Protein AF-A0A1B9IMA0-F1 (afdb_monomer_lite)

Foldseek 3Di:
DDDDDDDDDDDDDDDDDDDDDDDDDDDDDDDDDDDDDDDDDDDDDDDDDDDDDDDDDDDDDDDDDDDDDDDDDDDDDDDDDDDDDDDDDDDDDDDDDDDDDDDDDDDDDDDDDDDDPDPDDPDDDDDDPPDDPPPDDPVVVVVVVVVVVVVVVVVVVVVVVVVVVVVVVVVVVVVVVVPDDCVVVVVVVVVVVVVVVVVVVVVVVVVVVVVVVVVVVVVVVVVVVVVVVVVVVVVVVVVVVVVVVVVVVVVVVVVVVVVVVVVVVVVVVVVVVVVVVVVVVVVVVVVVVVVVVVVVVVVVVVVVVVVVVVVVVVVVVVVVVVVVVVVVVVVVVVVVVVVVVVVVVVPD

Secondary structure (DSSP, 8-state):
--PPPP-PPPPPPPPP---------------------------------PPPP-----------------PPP------PPPP--PPP-----PPPP-------------------------SSSPPPTTPPPTT--HHHHHHHHHHHHHHHHHHHHHHHHHHHHHHHHHHHHHHHTTS---HHHHHHHHHHHHHHHHHHHHHHHHHHHHHHHHHHHHHHHHHHHHHHHHHHHHHHHHHHHHHHHHHHHHHHHHHHHHHHHHHHHHHHHHHHHHHHHHHHHHHHHHHHHHHHHHHHHHHHHHHHHHHHHHHHHHHHHHHHHHHHHHHHHHHHHHHHHHHHHHHHHTT-

Sequence (348 aa):
MCLSPLIARSPAPPVRTVSKVQPESSSSRVKLKRKSNESPTPTGSSPTPKRPTQTQSNLQLKFGNPTAALPVPCLRNTASPTQVISLGDPTSPEPGKLSSAHNNDPHLTNDPSTSSLGDVADKLLPPSPFAPSNTCEPGDFITYWRKRAFDYEDRFIDQKSRCDILERYKRKREHEDSQGSGTDIHRLFRQREEQIDRERDEWQSEIKALKEDLEKKIETIGLAQERQEISETQYLFEVAIRETLTKERDDLQSEKNELVLAKSQVESAYEKYQSQTKEEYSKLDGKIKELVNERNGLSEKLNASCQEKTSLEMELKQTREERDTSQQNYENLESFHEKLYEFMGSRK

pLDDT: mean 70.66, std 25.73, range [29.17, 98.62]

Structure (mmCIF, N/CA/C/O backbone):
data_AF-A0A1B9IMA0-F1
#
_entry.id   AF-A0A1B9IMA0-F1
#
loop_
_atom_site.group_PDB
_atom_site.id
_atom_site.type_symbol
_atom_site.label_atom_id
_atom_site.label_alt_id
_atom_site.label_comp_id
_atom_site.label_asym_id
_atom_site.label_entity_id
_atom_site.label_seq_id
_atom_site.pdbx_PDB_ins_code
_atom_site.Cartn_x
_atom_site.Cartn_y
_atom_site.Cartn_z
_atom_site.occupancy
_atom_site.B_iso_or_equiv
_atom_site.auth_seq_id
_atom_site.auth_comp_id
_atom_site.auth_asym_id
_atom_site.auth_atom_id
_atom_site.pdbx_PDB_model_num
ATOM 1 N N . MET A 1 1 ? 43.752 39.448 2.289 1.00 43.47 1 MET A N 1
ATOM 2 C CA . MET A 1 1 ? 43.246 38.415 1.362 1.00 43.47 1 MET A CA 1
ATOM 3 C C . MET A 1 1 ? 41.764 38.257 1.644 1.00 43.47 1 MET A C 1
ATOM 5 O O . MET A 1 1 ? 41.405 37.595 2.605 1.00 43.47 1 MET A O 1
ATOM 9 N N . CYS A 1 2 ? 40.926 38.973 0.897 1.00 33.12 2 CYS A N 1
ATOM 10 C CA . CYS A 1 2 ? 39.477 38.992 1.087 1.00 33.12 2 CYS A CA 1
ATOM 11 C C . CYS A 1 2 ? 38.846 38.420 -0.181 1.00 33.12 2 CYS A C 1
ATOM 13 O O . CYS A 1 2 ? 39.011 38.996 -1.254 1.00 33.12 2 CYS A O 1
ATOM 15 N N . LEU A 1 3 ? 38.198 37.264 -0.058 1.00 46.28 3 LEU A N 1
ATOM 16 C CA . LEU A 1 3 ? 37.475 36.607 -1.142 1.00 46.28 3 LEU A CA 1
ATOM 17 C C . LEU A 1 3 ? 36.005 37.027 -1.083 1.00 46.28 3 LEU A C 1
ATOM 19 O O . LEU A 1 3 ? 35.334 36.817 -0.074 1.00 46.28 3 LEU A O 1
ATOM 23 N N . SER A 1 4 ? 35.520 37.612 -2.173 1.00 46.84 4 SER A N 1
ATOM 24 C CA . SER A 1 4 ? 34.095 37.811 -2.448 1.00 46.84 4 SER A CA 1
ATOM 25 C C . SER A 1 4 ? 33.491 36.525 -3.025 1.00 46.84 4 SER A C 1
ATOM 27 O O . SER A 1 4 ? 34.144 35.898 -3.861 1.00 46.84 4 SER A O 1
ATOM 29 N N . PRO A 1 5 ? 32.239 36.159 -2.698 1.00 59.31 5 PRO A N 1
ATOM 30 C CA . PRO A 1 5 ? 31.505 35.159 -3.458 1.00 59.31 5 PRO A CA 1
ATOM 31 C C . PRO A 1 5 ? 30.596 35.808 -4.515 1.00 59.31 5 PRO A C 1
ATOM 33 O O . PRO A 1 5 ? 29.821 36.723 -4.234 1.00 59.31 5 PRO A O 1
ATOM 36 N N . LEU A 1 6 ? 30.703 35.299 -5.745 1.00 49.72 6 LEU A N 1
ATOM 37 C CA . LEU A 1 6 ? 29.803 35.564 -6.866 1.00 49.72 6 LEU A CA 1
ATOM 38 C C . LEU 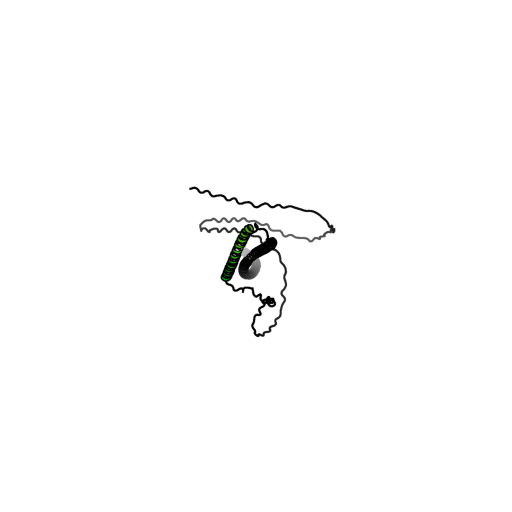A 1 6 ? 28.421 34.946 -6.603 1.00 49.72 6 LEU A C 1
ATOM 40 O O . LEU A 1 6 ? 28.297 33.747 -6.365 1.00 49.72 6 LEU A O 1
ATOM 44 N N . ILE A 1 7 ? 27.381 35.772 -6.705 1.00 47.78 7 ILE A N 1
ATOM 45 C CA . ILE A 1 7 ? 25.973 35.367 -6.686 1.00 47.78 7 ILE A CA 1
ATOM 46 C C . ILE A 1 7 ? 25.576 34.953 -8.108 1.00 47.78 7 ILE A C 1
ATOM 48 O O . ILE A 1 7 ? 25.554 35.780 -9.021 1.00 47.78 7 ILE A O 1
ATOM 52 N N . ALA A 1 8 ? 25.243 33.675 -8.293 1.00 47.66 8 ALA A N 1
ATOM 53 C CA . ALA A 1 8 ? 24.658 33.155 -9.524 1.00 47.66 8 ALA A CA 1
ATOM 54 C C . ALA A 1 8 ? 23.162 33.516 -9.599 1.00 47.66 8 ALA A C 1
ATOM 56 O O . ALA A 1 8 ? 22.376 33.180 -8.713 1.00 47.66 8 ALA A O 1
ATOM 57 N N . ARG A 1 9 ? 22.771 34.215 -10.670 1.00 40.97 9 ARG A N 1
ATOM 58 C CA . ARG A 1 9 ? 21.375 34.490 -11.039 1.00 40.97 9 ARG A CA 1
ATOM 59 C C . ARG A 1 9 ? 20.758 33.250 -11.690 1.00 40.97 9 ARG A C 1
ATOM 61 O O . ARG A 1 9 ? 21.280 32.753 -12.681 1.00 40.97 9 ARG A O 1
ATOM 68 N N . SER A 1 10 ? 19.622 32.808 -11.159 1.00 49.22 10 SER A N 1
ATOM 69 C CA . SER A 1 10 ? 18.741 31.807 -11.771 1.00 49.22 10 SER A CA 1
ATOM 70 C C . SER A 1 10 ? 17.726 32.505 -12.697 1.00 49.22 10 SER A C 1
ATOM 72 O O . SER A 1 10 ? 17.205 33.554 -12.300 1.00 49.22 10 SER A O 1
ATOM 74 N N . PRO A 1 11 ? 17.432 32.001 -13.911 1.00 55.56 11 PRO A N 1
ATOM 75 C CA . PRO A 1 11 ? 16.375 32.555 -14.751 1.00 55.56 11 PRO A CA 1
ATOM 76 C C . PRO A 1 11 ? 14.999 31.963 -14.400 1.00 55.56 11 PRO A C 1
ATOM 78 O O . PRO A 1 11 ? 14.847 30.767 -14.164 1.00 55.56 11 PRO A O 1
ATOM 81 N N . ALA A 1 12 ? 13.994 32.839 -14.368 1.00 54.22 12 ALA A N 1
ATOM 82 C CA . ALA A 1 12 ? 12.592 32.537 -14.090 1.00 54.22 12 ALA A CA 1
ATOM 83 C C . ALA A 1 12 ? 11.902 31.741 -15.224 1.00 54.22 12 ALA A C 1
ATOM 85 O O . ALA A 1 12 ? 12.267 31.913 -16.389 1.00 54.22 12 ALA A O 1
ATOM 86 N N . PRO A 1 13 ? 10.860 30.939 -14.926 1.00 59.25 13 PRO A N 1
ATOM 87 C CA . PRO A 1 13 ? 10.024 30.297 -15.941 1.00 59.25 13 PRO A CA 1
ATOM 88 C C . PRO A 1 13 ? 8.916 31.238 -16.465 1.00 59.25 13 PRO A C 1
ATOM 90 O O . PRO A 1 13 ? 8.418 32.078 -15.708 1.00 59.25 13 PRO A O 1
ATOM 93 N N . PRO A 1 14 ? 8.480 31.104 -17.734 1.00 60.22 14 PRO A N 1
ATOM 94 C CA . PRO A 1 14 ? 7.419 31.936 -18.280 1.00 60.22 14 PRO A CA 1
ATOM 95 C C . PRO A 1 14 ? 6.009 31.475 -17.887 1.00 60.22 14 PRO A C 1
ATOM 97 O O . PRO A 1 14 ? 5.709 30.305 -17.652 1.00 60.22 14 PRO A O 1
ATOM 100 N N . VAL A 1 15 ? 5.154 32.491 -17.833 1.00 50.28 15 VAL A N 1
ATOM 101 C CA . VAL A 1 15 ? 3.781 32.554 -17.342 1.00 50.28 15 VAL A CA 1
ATOM 102 C C . VAL A 1 15 ? 2.776 31.937 -18.326 1.00 50.28 15 VAL A C 1
ATOM 104 O O . VAL A 1 15 ? 2.863 32.123 -19.537 1.00 50.28 15 VAL A O 1
ATOM 107 N N . ARG A 1 16 ? 1.775 31.245 -17.764 1.00 39.25 16 ARG A N 1
ATOM 108 C CA . ARG A 1 16 ? 0.556 30.746 -18.424 1.00 39.25 16 ARG A CA 1
ATOM 109 C C . ARG A 1 16 ? -0.210 31.857 -19.150 1.00 39.25 16 ARG A C 1
ATOM 111 O O . ARG A 1 16 ? -0.511 32.885 -18.551 1.00 39.25 16 ARG A O 1
ATOM 118 N N . THR A 1 17 ? -0.696 31.571 -20.355 1.00 42.50 17 THR A N 1
ATOM 119 C CA . THR A 1 17 ? -1.850 32.270 -20.939 1.00 42.50 17 THR A CA 1
ATOM 120 C C . THR A 1 17 ? -3.004 31.288 -21.122 1.00 42.50 17 THR A C 1
ATOM 122 O O . THR A 1 17 ? -2.900 30.270 -21.797 1.00 42.50 17 THR A O 1
ATOM 125 N N . VAL A 1 18 ? -4.110 31.592 -20.443 1.00 36.88 18 VAL A N 1
ATOM 126 C CA . VAL A 1 18 ? -5.410 30.931 -20.568 1.00 36.88 18 VAL A CA 1
ATOM 127 C C . VAL A 1 18 ? -6.218 31.770 -21.549 1.00 36.88 18 VAL A C 1
ATOM 129 O O . VAL A 1 18 ? -6.445 32.947 -21.281 1.00 36.88 18 VAL A O 1
ATOM 132 N N . SER A 1 19 ? -6.660 31.183 -22.662 1.00 39.59 19 SER A N 1
ATOM 133 C CA . SER A 1 19 ? -7.664 31.802 -23.531 1.00 39.59 19 SER A CA 1
ATOM 134 C C . SER A 1 19 ? -8.951 30.992 -23.507 1.00 39.59 19 SER A C 1
ATOM 136 O O . SER A 1 19 ? -8.982 29.787 -23.738 1.00 39.59 19 SER A O 1
ATOM 138 N N . LYS A 1 20 ? -9.998 31.722 -23.143 1.00 39.00 20 LYS A N 1
ATOM 139 C CA . LYS A 1 20 ? -11.383 31.347 -22.900 1.00 39.00 20 LYS A CA 1
ATOM 140 C C . LYS A 1 20 ? -12.143 31.486 -24.218 1.00 39.00 20 LYS A C 1
ATOM 142 O O . LYS A 1 20 ? -12.178 32.585 -24.760 1.00 39.00 20 LYS A O 1
ATOM 147 N N . VAL A 1 21 ? -12.755 30.410 -24.713 1.00 36.06 21 VAL A N 1
ATOM 148 C CA . VAL A 1 21 ? -13.678 30.453 -25.859 1.00 36.06 21 VAL A CA 1
ATOM 149 C C . VAL A 1 21 ? -14.906 29.587 -25.569 1.00 36.06 21 VAL A C 1
ATOM 151 O O . VAL A 1 21 ? -14.813 28.383 -25.364 1.00 36.06 21 VAL A O 1
ATOM 154 N N . GLN A 1 22 ? -16.054 30.250 -25.541 1.00 35.78 22 GLN A N 1
ATOM 155 C CA . GLN A 1 22 ? -17.427 29.776 -25.751 1.00 35.78 22 GLN A CA 1
ATOM 156 C C . GLN A 1 22 ? -18.236 31.049 -26.105 1.00 35.78 22 GLN A C 1
ATOM 158 O O . GLN A 1 22 ? -17.731 32.137 -25.795 1.00 35.78 22 GLN A O 1
ATOM 163 N N . PRO A 1 23 ? -19.473 31.002 -26.645 1.00 49.69 23 PRO A N 1
ATOM 164 C CA . PRO A 1 23 ? -20.351 29.846 -26.896 1.00 49.69 23 PRO A CA 1
ATOM 165 C C . PRO A 1 23 ? -21.078 29.890 -28.259 1.00 49.69 23 PRO A C 1
ATOM 167 O O . PRO A 1 23 ? -21.117 30.939 -28.869 1.00 49.69 23 PRO A O 1
ATOM 170 N N . GLU A 1 24 ? -21.705 28.784 -28.676 1.00 29.17 24 GLU A N 1
ATOM 171 C CA . GLU A 1 24 ? -22.939 28.637 -29.495 1.00 29.17 24 GLU A CA 1
ATOM 172 C C . GLU A 1 24 ? -23.217 27.109 -29.525 1.00 29.17 24 GLU A C 1
ATOM 174 O O . GLU A 1 24 ? -22.269 26.333 -29.498 1.00 29.17 24 GLU A O 1
ATOM 179 N N . SER A 1 25 ? -24.409 26.514 -29.532 1.00 32.28 25 SER A N 1
ATOM 180 C CA . SER A 1 25 ? -25.804 26.929 -29.644 1.00 32.28 25 SER A CA 1
ATOM 181 C C . SER A 1 25 ? -26.690 25.734 -29.209 1.00 32.28 25 SER A C 1
ATOM 183 O O . SER A 1 25 ? -26.202 24.611 -29.115 1.00 32.28 25 SER A O 1
ATOM 185 N N . SER A 1 26 ? -27.999 25.984 -29.051 1.00 35.00 26 SER A N 1
ATOM 186 C CA . SER A 1 26 ? -29.106 25.031 -29.303 1.00 35.00 26 SER A CA 1
ATOM 187 C C . SER A 1 26 ? -29.254 23.848 -28.325 1.00 35.00 26 SER A C 1
ATOM 189 O O . SER A 1 26 ? -28.378 23.018 -28.179 1.00 35.00 26 SER A O 1
ATOM 191 N N . SER A 1 27 ? -30.343 23.653 -27.582 1.00 29.97 27 SER A N 1
ATOM 192 C CA . SER A 1 27 ? -31.768 23.573 -27.941 1.00 29.97 27 SER A CA 1
ATOM 193 C C . SER A 1 27 ? -32.237 22.219 -27.398 1.00 29.97 27 SER A C 1
ATOM 195 O O . SER A 1 27 ? -31.767 21.189 -27.867 1.00 29.97 27 SER A O 1
ATOM 197 N N . SER A 1 28 ? -33.134 22.199 -26.411 1.00 35.25 28 SER A N 1
ATOM 198 C CA . SER A 1 28 ? -34.346 21.363 -26.445 1.00 35.25 28 SER A CA 1
ATOM 199 C C . SER A 1 28 ? -35.119 21.422 -25.131 1.00 35.25 28 SER A C 1
ATOM 201 O O . SER A 1 28 ? -34.696 21.010 -24.056 1.00 35.25 28 SER A O 1
ATOM 203 N N . ARG A 1 29 ? -36.317 21.961 -25.306 1.00 34.25 29 ARG A N 1
ATOM 204 C CA . ARG A 1 29 ? -37.488 22.035 -24.446 1.00 34.25 29 ARG A CA 1
ATOM 205 C C . ARG A 1 29 ? -38.036 20.629 -24.155 1.00 34.25 29 ARG A C 1
ATOM 207 O O . ARG A 1 29 ? -38.461 19.959 -25.087 1.00 34.25 29 ARG A O 1
ATOM 214 N N . VAL A 1 30 ? -38.196 20.264 -22.879 1.00 37.97 30 VAL A N 1
ATOM 215 C CA . VAL A 1 30 ? -39.189 19.261 -22.442 1.00 37.97 30 VAL A CA 1
ATOM 216 C C . VAL A 1 30 ? -39.948 19.797 -21.224 1.00 37.97 30 VAL A C 1
ATOM 218 O O . VAL A 1 30 ? -39.378 20.121 -20.187 1.00 37.97 30 VAL A O 1
ATOM 221 N N . LYS A 1 31 ? -41.264 19.945 -21.406 1.00 39.78 31 LYS A N 1
ATOM 222 C CA . LYS A 1 31 ? -42.279 20.259 -20.391 1.00 39.78 31 LYS A CA 1
ATOM 223 C C . LYS A 1 31 ? -42.597 18.995 -19.588 1.00 39.78 31 LYS A C 1
ATOM 225 O O . LYS A 1 31 ? -42.778 17.971 -20.226 1.00 39.78 31 LYS A O 1
ATOM 230 N N . LEU A 1 32 ? -42.817 19.102 -18.272 1.00 36.06 32 LEU A N 1
ATOM 231 C CA . LEU A 1 32 ? -43.707 18.246 -17.450 1.00 36.06 32 LEU A CA 1
ATOM 232 C C . LEU A 1 32 ? -43.829 18.899 -16.053 1.00 36.06 32 LEU A C 1
ATOM 234 O O . LEU A 1 32 ? -42.864 18.980 -15.310 1.00 36.06 32 LEU A O 1
ATOM 238 N N . LYS A 1 33 ? -44.852 19.727 -15.820 1.00 38.16 33 LYS A N 1
ATOM 239 C CA . LYS A 1 33 ? -46.173 19.427 -15.222 1.00 38.16 33 LYS A CA 1
ATOM 240 C C . LYS A 1 33 ? -46.124 19.226 -13.695 1.00 38.16 33 LYS A C 1
ATOM 242 O O . LYS A 1 33 ? -45.911 18.131 -13.196 1.00 38.16 33 LYS A O 1
ATOM 247 N N . ARG A 1 34 ? -46.391 20.329 -12.981 1.00 34.41 34 ARG A N 1
ATOM 248 C CA . ARG A 1 34 ? -46.767 20.385 -11.559 1.00 34.41 34 ARG A CA 1
ATOM 249 C C . ARG A 1 34 ? -48.100 19.662 -11.335 1.00 34.41 34 ARG A C 1
ATOM 251 O O . ARG A 1 34 ? -49.038 19.868 -12.106 1.00 34.41 34 ARG A O 1
ATOM 258 N N . LYS A 1 35 ? -48.200 18.910 -10.240 1.00 40.47 35 LYS A N 1
ATOM 259 C CA . LYS A 1 35 ? -49.469 18.568 -9.591 1.00 40.47 35 LYS A CA 1
ATOM 260 C C . LYS A 1 35 ? -49.285 18.674 -8.077 1.00 40.47 35 LYS A C 1
ATOM 262 O O . LYS A 1 35 ? -48.428 18.012 -7.505 1.00 40.47 35 LYS A O 1
ATOM 267 N N . SER A 1 36 ? -50.046 19.589 -7.496 1.00 39.41 36 SER A N 1
ATOM 268 C CA . SER A 1 36 ? -50.356 19.718 -6.077 1.00 39.41 36 SER A CA 1
ATOM 269 C C . SER A 1 36 ? -51.301 18.599 -5.628 1.00 39.41 36 SER A C 1
ATOM 271 O O . SER A 1 36 ? -51.997 18.033 -6.475 1.00 39.41 36 SER A O 1
ATOM 273 N N . ASN A 1 37 ? -51.315 18.321 -4.320 1.00 33.78 37 ASN A N 1
ATOM 274 C CA . ASN A 1 37 ? -52.488 18.125 -3.439 1.00 33.78 37 ASN A CA 1
ATOM 275 C C . ASN A 1 37 ? -52.009 17.388 -2.171 1.00 33.78 37 ASN A C 1
ATOM 277 O O . ASN A 1 37 ? -51.360 16.354 -2.265 1.00 33.78 37 ASN A O 1
ATOM 281 N N . GLU A 1 38 ? -51.995 18.073 -1.028 1.00 33.62 38 GLU A N 1
ATOM 282 C CA . GLU A 1 38 ? -53.047 18.085 0.010 1.00 33.62 38 GLU A CA 1
ATOM 283 C C . GLU A 1 38 ? -52.948 16.900 0.982 1.00 33.62 38 GLU A C 1
ATOM 285 O O . GLU A 1 38 ? -53.121 15.738 0.626 1.00 33.62 38 GLU A O 1
ATOM 290 N N . SER A 1 39 ? -52.664 17.256 2.236 1.00 36.41 39 SER A N 1
ATOM 291 C CA . SER A 1 39 ? -52.799 16.439 3.443 1.00 36.41 39 SER A CA 1
ATOM 292 C C . SER A 1 39 ? -54.274 16.140 3.750 1.00 36.41 39 SER A C 1
ATOM 294 O O . SER A 1 39 ? -55.153 16.882 3.309 1.00 36.41 39 SER A O 1
ATOM 296 N N . PRO A 1 40 ? -54.557 15.140 4.604 1.00 53.28 40 PRO A N 1
ATOM 297 C CA . PRO A 1 40 ? -55.004 15.526 5.946 1.00 53.28 40 PRO A CA 1
ATOM 298 C C . PRO A 1 40 ? -54.505 14.622 7.091 1.00 53.28 40 PRO A C 1
ATOM 300 O O . PRO A 1 40 ? -54.246 13.432 6.939 1.00 53.28 40 PRO A O 1
ATOM 303 N N . THR A 1 41 ? -54.408 15.244 8.266 1.00 38.72 41 THR A N 1
ATOM 304 C CA . THR A 1 41 ? -54.330 14.666 9.620 1.00 38.72 41 THR A CA 1
ATOM 305 C C . THR A 1 41 ? -55.619 13.915 10.002 1.00 38.72 41 THR A C 1
ATOM 307 O O . THR A 1 41 ? -56.669 14.164 9.409 1.00 38.72 41 THR A O 1
ATOM 310 N N . PRO A 1 42 ? -55.578 13.040 11.032 1.00 50.84 42 PRO A N 1
ATOM 311 C CA . PRO A 1 42 ? -56.167 13.446 12.317 1.00 50.84 42 PRO A CA 1
ATOM 312 C C . PRO A 1 42 ? -55.436 12.955 13.591 1.00 50.84 42 PRO A C 1
ATOM 314 O O . PRO A 1 42 ? -54.987 11.821 13.707 1.00 50.84 42 PRO A O 1
ATOM 317 N N . THR A 1 43 ? -55.363 13.890 14.543 1.00 35.56 43 THR A N 1
ATOM 318 C CA . THR A 1 43 ? -55.558 13.810 16.009 1.00 35.56 43 THR A CA 1
ATOM 319 C C . THR A 1 43 ? -55.420 12.479 16.767 1.00 35.56 43 THR A C 1
ATOM 321 O O . THR A 1 43 ? -56.205 11.556 16.579 1.00 35.56 43 THR A O 1
ATOM 324 N N . GLY A 1 44 ? -54.567 12.495 17.799 1.00 32.75 44 GLY A N 1
ATOM 325 C CA . GLY A 1 44 ? -54.598 11.578 18.944 1.00 32.75 44 GLY A CA 1
ATOM 326 C C . GLY A 1 44 ? -53.751 12.124 20.103 1.00 32.75 44 GLY A C 1
ATOM 327 O O . GLY A 1 44 ? -52.621 12.550 19.906 1.00 32.75 44 GLY A O 1
ATOM 328 N N . SER A 1 45 ? -54.336 12.193 21.291 1.00 34.06 45 SER A N 1
ATOM 329 C CA . SER A 1 45 ? -54.008 13.060 22.430 1.00 34.06 45 SER A CA 1
ATOM 330 C C . SER A 1 45 ? -53.149 12.430 23.546 1.00 34.06 45 SER A C 1
ATOM 332 O O . SER A 1 45 ? -53.508 11.357 24.012 1.00 34.06 45 SER A O 1
ATOM 334 N N . SER A 1 46 ? -52.197 13.221 24.090 1.00 31.41 46 SER A N 1
ATOM 335 C CA . SER A 1 46 ? -51.741 13.302 25.514 1.00 31.41 46 SER A CA 1
ATOM 336 C C . SER A 1 46 ? -51.013 12.090 26.162 1.00 31.41 46 SER A C 1
ATOM 338 O O . SER A 1 46 ? -51.206 10.974 25.696 1.00 31.41 46 SER A O 1
ATOM 340 N N . PRO A 1 47 ? -50.257 12.215 27.290 1.00 49.50 47 PRO A N 1
ATOM 341 C CA . PRO A 1 47 ? -49.696 13.387 27.983 1.00 49.50 47 PRO A CA 1
ATOM 342 C C . PRO A 1 47 ? -48.156 13.353 28.171 1.00 49.50 47 PRO A C 1
ATOM 344 O O . PRO A 1 47 ? -47.469 12.347 28.020 1.00 49.50 47 PRO A O 1
ATOM 347 N N . THR A 1 48 ? -47.642 14.508 28.582 1.00 45.72 48 THR A N 1
ATOM 348 C CA . THR A 1 48 ? -46.290 14.832 29.061 1.00 45.72 48 THR A CA 1
ATOM 349 C C . THR A 1 48 ? -45.835 14.070 30.318 1.00 45.72 48 THR A C 1
ATOM 351 O O . THR A 1 48 ? -46.605 13.941 31.270 1.00 45.72 48 THR A O 1
ATOM 354 N N . PRO A 1 49 ? -44.525 13.767 30.431 1.00 42.41 49 PRO A N 1
ATOM 355 C CA . PRO A 1 49 ? -43.839 13.690 31.716 1.00 42.41 49 PRO A CA 1
ATOM 356 C C . PRO A 1 49 ? -42.823 14.830 31.886 1.00 42.41 49 PRO A C 1
ATOM 358 O O . PRO A 1 49 ? -42.007 15.137 31.018 1.00 42.41 49 PRO A O 1
ATOM 361 N N . LYS A 1 50 ? -42.907 15.462 33.056 1.00 39.31 50 LYS A N 1
ATOM 362 C CA . LYS A 1 50 ? -42.065 16.558 33.540 1.00 39.31 50 LYS A CA 1
ATOM 363 C C . LYS A 1 50 ? -40.589 16.143 33.611 1.00 39.31 50 LYS A C 1
ATOM 365 O O . LYS A 1 50 ? -40.247 15.130 34.212 1.00 39.31 50 LYS A O 1
ATOM 370 N N . ARG A 1 51 ? -39.724 16.986 33.046 1.00 39.62 51 ARG A N 1
ATOM 371 C CA . ARG A 1 51 ? -38.260 16.942 33.163 1.00 39.62 51 ARG A CA 1
ATOM 372 C C . ARG A 1 51 ? -37.843 17.473 34.545 1.00 39.62 51 ARG A C 1
ATOM 374 O O . ARG A 1 51 ? -38.244 18.592 34.869 1.00 39.62 51 ARG A O 1
ATOM 381 N N . PRO A 1 52 ? -37.065 16.739 35.358 1.00 47.53 52 PRO A N 1
ATOM 382 C CA . PRO A 1 52 ? -36.553 17.271 36.611 1.00 47.53 52 PRO A CA 1
ATOM 383 C C . PRO A 1 52 ? -35.365 18.211 36.378 1.00 47.53 52 PRO A C 1
ATOM 385 O O . PRO A 1 52 ? -34.510 18.003 35.516 1.00 47.53 52 PRO A O 1
ATOM 388 N N . THR A 1 53 ? -35.372 19.268 37.178 1.00 38.28 53 THR A N 1
ATOM 389 C CA . THR A 1 53 ? -34.400 20.346 37.314 1.00 38.28 53 THR A CA 1
ATOM 390 C C . THR A 1 53 ? -33.005 19.802 37.629 1.00 38.28 53 THR A C 1
ATOM 392 O O . THR A 1 53 ? -32.819 19.067 38.596 1.00 38.28 53 THR A O 1
ATOM 395 N N . GLN A 1 54 ? -32.017 20.172 36.815 1.00 37.03 54 GLN A N 1
ATOM 396 C CA . GLN A 1 54 ? -30.612 19.831 37.016 1.00 37.03 54 GLN A CA 1
ATOM 397 C C . GLN A 1 54 ? -29.978 20.866 37.958 1.00 37.03 54 GLN A C 1
ATOM 399 O O . GLN A 1 54 ? -29.654 21.978 37.547 1.00 37.03 54 GLN A O 1
ATOM 404 N N . THR A 1 55 ? -29.824 20.510 39.232 1.00 38.47 55 THR A N 1
ATOM 405 C CA . THR A 1 55 ? -29.040 21.281 40.204 1.00 38.47 55 THR A CA 1
ATOM 406 C C . THR A 1 55 ? -27.556 21.041 39.930 1.00 38.47 55 THR A C 1
ATOM 408 O O . THR A 1 55 ? -27.045 19.951 40.173 1.00 38.47 55 THR A O 1
ATOM 411 N N . GLN A 1 56 ? -26.854 22.047 39.404 1.00 36.25 56 GLN A N 1
ATOM 412 C CA . GLN A 1 56 ? -25.393 22.043 39.334 1.00 36.25 56 GLN A CA 1
ATOM 413 C C . GLN A 1 56 ? -24.825 22.383 40.718 1.00 36.25 56 GLN A C 1
ATOM 415 O O . GLN A 1 56 ? -24.805 23.542 41.126 1.00 36.25 56 GLN A O 1
ATOM 420 N N . SER A 1 57 ? -24.360 21.373 41.450 1.00 36.28 57 SER A N 1
ATOM 421 C CA . SER A 1 57 ? -23.507 21.571 42.621 1.00 36.28 57 SER A CA 1
ATOM 422 C C . SER A 1 57 ? -22.054 21.731 42.170 1.00 36.28 57 SER A C 1
ATOM 424 O O . SER A 1 57 ? -21.410 20.777 41.735 1.00 36.28 57 SER A O 1
ATOM 426 N N . ASN A 1 58 ? -21.557 22.961 42.284 1.00 41.97 58 ASN A N 1
ATOM 427 C CA . ASN A 1 58 ? -20.146 23.324 42.229 1.00 41.97 58 ASN A CA 1
ATOM 428 C C . ASN A 1 58 ? -19.422 22.711 43.440 1.00 41.97 58 ASN A C 1
ATOM 430 O O . ASN A 1 58 ? -19.668 23.123 44.572 1.00 41.97 58 ASN A O 1
ATOM 434 N N . LEU A 1 59 ? -18.513 21.762 43.216 1.00 41.75 59 LEU A N 1
ATOM 435 C CA . LEU A 1 59 ? -17.523 21.347 44.211 1.00 41.75 59 LEU A CA 1
ATOM 436 C C . LEU A 1 59 ? -16.130 21.621 43.639 1.00 41.75 59 LEU A C 1
ATOM 438 O O . LEU A 1 59 ? -15.586 20.843 42.861 1.00 41.75 59 LEU A O 1
ATOM 442 N N . GLN A 1 60 ? -15.570 22.771 44.023 1.00 39.22 60 GLN A N 1
ATOM 443 C CA . GLN A 1 60 ? -14.149 23.066 43.876 1.00 39.22 60 GLN A CA 1
ATOM 444 C C . GLN A 1 60 ? -13.369 22.234 44.898 1.00 39.22 60 GLN A C 1
ATOM 446 O O . GLN A 1 60 ? -13.385 22.531 46.091 1.00 39.22 60 GLN A O 1
ATOM 451 N N . LEU A 1 61 ? -12.653 21.216 44.427 1.00 38.56 61 LEU A N 1
ATOM 452 C CA . LEU A 1 61 ? -11.598 20.565 45.195 1.00 38.56 61 LEU A CA 1
ATOM 453 C C . LEU A 1 61 ? -10.277 21.300 44.944 1.00 38.56 61 LEU A C 1
ATOM 455 O O . LEU A 1 61 ? -9.652 21.164 43.895 1.00 38.56 61 LEU A O 1
ATOM 459 N N . LYS A 1 62 ? -9.868 22.103 45.931 1.00 45.97 62 LYS A N 1
ATOM 460 C CA . LYS A 1 62 ? -8.493 22.584 46.090 1.00 45.97 62 LYS A CA 1
ATOM 461 C C . LYS A 1 62 ? -7.659 21.450 46.680 1.00 45.97 62 LYS A C 1
ATOM 463 O O . LYS A 1 62 ? -7.876 21.087 47.831 1.00 45.97 62 LYS A O 1
ATOM 468 N N . PHE A 1 63 ? -6.663 20.976 45.942 1.00 39.47 63 PHE A N 1
ATOM 469 C CA . PHE A 1 63 ? -5.515 20.297 46.535 1.00 39.47 63 PHE A CA 1
ATOM 470 C C . PHE A 1 63 ? -4.234 21.002 46.111 1.00 39.47 63 PHE A C 1
ATOM 472 O O . PHE A 1 63 ? -4.006 21.277 44.934 1.00 39.47 63 PHE A O 1
ATOM 479 N N . GLY A 1 64 ? -3.455 21.370 47.127 1.00 32.94 64 GLY A N 1
ATOM 480 C CA . GLY A 1 64 ? -2.159 22.005 46.991 1.00 32.94 64 GLY A CA 1
ATOM 481 C C . GLY A 1 64 ? -1.101 21.034 46.478 1.00 32.94 64 GLY A C 1
ATOM 482 O O . GLY A 1 64 ? -1.132 19.839 46.750 1.00 32.94 64 GLY A O 1
ATOM 483 N N . ASN A 1 65 ? -0.148 21.608 45.758 1.00 41.31 65 ASN A N 1
ATOM 484 C CA . ASN A 1 65 ? 1.210 21.098 45.590 1.00 41.31 65 ASN A CA 1
ATOM 485 C C . ASN A 1 65 ? 2.096 21.764 46.671 1.00 41.31 65 ASN A C 1
ATOM 487 O O . ASN A 1 65 ? 1.664 22.802 47.187 1.00 41.31 65 ASN A O 1
ATOM 491 N N . PRO A 1 66 ? 3.315 21.276 47.003 1.00 49.44 66 PRO A N 1
ATOM 492 C CA . PRO A 1 66 ? 4.279 20.719 46.039 1.00 49.44 66 PRO A CA 1
ATOM 493 C C . PRO A 1 66 ? 5.141 19.538 46.546 1.00 49.44 66 PRO A C 1
ATOM 495 O O . PRO A 1 66 ? 5.237 19.303 47.746 1.00 49.44 66 PRO A O 1
ATOM 498 N N . THR A 1 67 ? 5.843 18.841 45.638 1.00 33.31 67 THR A N 1
ATOM 499 C CA . THR A 1 67 ? 7.319 18.645 45.667 1.00 33.31 67 THR A CA 1
ATOM 500 C C . THR A 1 67 ? 7.781 17.566 44.667 1.00 33.31 67 THR A C 1
ATOM 502 O O . THR A 1 67 ? 7.351 16.424 44.729 1.00 33.31 67 THR A O 1
ATOM 505 N N . ALA A 1 68 ? 8.688 17.995 43.778 1.00 39.34 68 ALA A N 1
ATOM 506 C CA . ALA A 1 68 ? 9.762 17.291 43.055 1.00 39.34 68 ALA A CA 1
ATOM 507 C C . ALA A 1 68 ? 9.533 15.907 42.400 1.00 39.34 68 ALA A C 1
ATOM 509 O O . ALA A 1 68 ? 9.484 14.897 43.090 1.00 39.34 68 ALA A O 1
ATOM 510 N N . ALA A 1 69 ? 9.641 15.857 41.061 1.00 35.28 69 ALA A N 1
ATOM 511 C CA . ALA A 1 69 ? 10.437 14.848 40.336 1.00 35.28 69 ALA A CA 1
ATOM 512 C C . ALA A 1 69 ? 10.601 15.192 38.832 1.00 35.28 69 ALA A C 1
ATOM 514 O O . ALA A 1 69 ? 9.621 15.260 38.104 1.00 35.28 69 ALA A O 1
ATOM 515 N N . LEU A 1 70 ? 11.868 15.374 38.433 1.00 45.66 70 LEU A N 1
ATOM 516 C CA . LEU A 1 70 ? 12.566 15.043 37.170 1.00 45.66 70 LEU A CA 1
ATOM 517 C C . LEU A 1 70 ? 12.016 15.459 35.772 1.00 45.66 70 LEU A C 1
ATOM 519 O O . LEU A 1 70 ? 10.829 15.336 35.487 1.00 45.66 70 LEU A O 1
ATOM 523 N N . PRO A 1 71 ? 12.907 15.884 34.843 1.00 43.78 71 PRO A N 1
ATOM 524 C CA . PRO A 1 71 ? 12.536 16.317 33.496 1.00 43.78 71 PRO A CA 1
ATOM 525 C C . PRO A 1 71 ? 12.429 15.145 32.503 1.00 43.78 71 PRO A C 1
ATOM 527 O O . PRO A 1 71 ? 13.329 14.314 32.402 1.00 43.78 71 PRO A O 1
ATOM 530 N N . VAL A 1 72 ? 11.355 15.135 31.709 1.00 41.34 72 VAL A N 1
ATOM 531 C CA . VAL A 1 72 ? 11.183 14.285 30.516 1.00 41.34 72 VAL A CA 1
ATOM 532 C C . VAL A 1 72 ? 11.452 15.140 29.268 1.00 41.34 72 VAL A C 1
ATOM 534 O O . VAL A 1 72 ? 10.921 16.250 29.187 1.00 41.34 72 VAL A O 1
ATOM 537 N N . PRO A 1 73 ? 12.251 14.679 28.287 1.00 43.41 73 PRO A N 1
ATOM 538 C CA . PRO A 1 73 ? 12.494 15.436 27.066 1.00 43.41 73 PRO A CA 1
ATOM 539 C C . PRO A 1 73 ? 11.318 15.307 26.085 1.00 43.41 73 PRO A C 1
ATOM 541 O O . PRO A 1 73 ? 10.885 14.211 25.733 1.00 43.41 73 PRO A O 1
ATOM 544 N N . CYS A 1 74 ? 10.825 16.454 25.616 1.00 33.75 74 CYS A N 1
ATOM 545 C CA . CYS A 1 74 ? 9.822 16.564 24.562 1.00 33.75 74 CYS A CA 1
ATOM 546 C C . CYS A 1 74 ? 10.404 16.142 23.203 1.00 33.75 74 CYS A C 1
ATOM 548 O O . CYS A 1 74 ? 11.234 16.854 22.639 1.00 33.75 74 CYS A O 1
ATOM 550 N N . LEU A 1 75 ? 9.909 15.040 22.636 1.00 36.81 75 LEU A N 1
ATOM 551 C CA . LEU A 1 75 ? 10.043 14.741 21.210 1.00 36.81 75 LEU A CA 1
ATOM 552 C C . LEU A 1 75 ? 8.823 15.289 20.466 1.00 36.81 75 LEU A C 1
ATOM 554 O O . LEU A 1 75 ? 7.676 14.925 20.721 1.00 36.81 75 LEU A O 1
ATOM 558 N N . ARG A 1 76 ? 9.106 16.233 19.574 1.00 33.41 76 ARG A N 1
ATOM 559 C CA . ARG A 1 76 ? 8.162 17.007 18.776 1.00 33.41 76 ARG A CA 1
ATOM 560 C C . ARG A 1 76 ? 8.037 16.336 17.409 1.00 33.41 76 ARG A C 1
ATOM 562 O O . ARG A 1 76 ? 8.874 16.581 16.551 1.00 33.41 76 ARG A O 1
ATOM 569 N N . ASN A 1 77 ? 6.995 15.536 17.198 1.00 38.28 77 ASN A N 1
ATOM 570 C CA . ASN A 1 77 ? 6.639 15.044 15.867 1.00 38.28 77 ASN A CA 1
ATOM 571 C C . ASN A 1 77 ? 5.376 15.764 15.394 1.00 38.28 77 ASN A C 1
ATOM 573 O O . ASN A 1 77 ? 4.266 15.489 15.841 1.00 38.28 77 ASN A O 1
ATOM 577 N N . THR A 1 78 ? 5.573 16.730 14.502 1.00 39.41 78 THR A N 1
ATOM 578 C CA . THR A 1 78 ? 4.525 17.337 13.684 1.00 39.41 78 THR A CA 1
ATOM 579 C C . THR A 1 78 ? 4.425 16.545 12.385 1.00 39.41 78 THR A C 1
ATOM 581 O O . THR A 1 78 ? 5.312 16.653 11.542 1.00 39.41 78 THR A O 1
ATOM 584 N N . ALA A 1 79 ? 3.357 15.770 12.214 1.00 36.47 79 ALA A N 1
ATOM 585 C CA . ALA A 1 79 ? 2.981 15.205 10.923 1.00 36.47 79 ALA A CA 1
ATOM 586 C C . ALA A 1 79 ? 1.515 15.560 10.648 1.00 36.47 79 ALA A C 1
ATOM 588 O O . ALA A 1 79 ? 0.617 15.200 11.407 1.00 36.47 79 ALA A O 1
ATOM 589 N N . SER A 1 80 ? 1.305 16.337 9.588 1.00 43.25 80 SER A N 1
ATOM 590 C CA . SER A 1 80 ? -0.011 16.721 9.079 1.00 43.25 80 SER A CA 1
ATOM 591 C C . SER A 1 80 ? -0.696 15.528 8.396 1.00 43.25 80 SER A C 1
ATOM 593 O O . SER A 1 80 ? -0.015 14.749 7.727 1.00 43.25 80 SER A O 1
ATOM 595 N N . PRO A 1 81 ? -2.028 15.385 8.503 1.00 38.38 81 PRO A N 1
ATOM 596 C CA . PRO A 1 81 ? -2.750 14.279 7.888 1.00 38.38 81 PRO A CA 1
ATOM 597 C C . PRO A 1 81 ? -2.970 14.525 6.389 1.00 38.38 81 PRO A C 1
ATOM 599 O O . PRO A 1 81 ? -3.554 15.533 5.988 1.00 38.38 81 PRO A O 1
ATOM 602 N N . THR A 1 82 ? -2.530 13.576 5.562 1.00 44.19 82 THR A N 1
ATOM 603 C CA . THR A 1 82 ? -2.887 13.506 4.139 1.00 44.19 82 THR A CA 1
ATOM 604 C C . THR A 1 82 ? -4.268 12.868 4.021 1.00 44.19 82 THR A C 1
ATOM 606 O O . THR A 1 82 ? -4.492 11.764 4.512 1.00 44.19 82 THR A O 1
ATOM 609 N N . GLN A 1 83 ? -5.210 13.583 3.405 1.00 38.25 83 GLN A N 1
ATOM 610 C CA . GLN A 1 83 ? -6.559 13.085 3.150 1.00 38.25 83 GLN A CA 1
ATOM 611 C C . GLN A 1 83 ? -6.526 12.031 2.039 1.00 38.25 83 GLN A C 1
ATOM 613 O O . GLN A 1 83 ? -6.104 12.317 0.920 1.00 38.25 83 GLN A O 1
ATOM 618 N N . VAL A 1 84 ? -7.000 10.825 2.349 1.00 37.28 84 VAL A N 1
ATOM 619 C CA . VAL A 1 84 ? -7.239 9.765 1.365 1.00 37.28 84 VAL A CA 1
ATOM 620 C C . VAL A 1 84 ? -8.657 9.930 0.824 1.00 37.28 84 VAL A C 1
ATOM 622 O O . VAL A 1 84 ? -9.641 9.796 1.551 1.00 37.28 84 VAL A O 1
ATOM 625 N N . ILE A 1 85 ? -8.749 10.243 -0.465 1.00 38.56 85 ILE A N 1
ATOM 626 C CA . ILE A 1 85 ? -9.990 10.245 -1.240 1.00 38.56 85 ILE A CA 1
ATOM 627 C C . ILE A 1 85 ? -10.357 8.780 -1.510 1.00 38.56 85 ILE A C 1
ATOM 629 O O . ILE A 1 85 ? -9.637 8.079 -2.216 1.00 38.56 85 ILE A O 1
ATOM 633 N N . SER A 1 86 ? -11.467 8.317 -0.931 1.00 33.22 86 SER A N 1
ATOM 634 C CA . SER A 1 86 ? -12.064 7.014 -1.246 1.00 33.22 86 SER A CA 1
ATOM 635 C C . SER A 1 86 ? -12.800 7.094 -2.585 1.00 33.22 86 SER A C 1
ATOM 637 O O . SER A 1 86 ? -13.771 7.838 -2.717 1.00 33.22 86 SER A O 1
ATOM 639 N N . LEU A 1 87 ? -12.336 6.325 -3.568 1.00 38.91 87 LEU A N 1
ATOM 640 C CA . LEU A 1 87 ? -13.057 6.010 -4.802 1.00 38.91 87 LEU A CA 1
ATOM 641 C C . LEU A 1 87 ? -13.612 4.587 -4.682 1.00 38.91 87 LEU A C 1
ATOM 643 O O . LEU A 1 87 ? -12.927 3.689 -4.200 1.00 38.91 87 LEU A O 1
ATOM 647 N N . GLY A 1 88 ? -14.892 4.458 -5.026 1.00 32.69 88 GLY A N 1
ATOM 648 C CA . GLY A 1 88 ? -15.771 3.364 -4.629 1.00 32.69 88 GLY A CA 1
ATOM 649 C C . GLY A 1 88 ? -15.567 2.012 -5.312 1.00 32.69 88 GLY A C 1
ATOM 650 O O . GLY A 1 88 ? -14.833 1.870 -6.289 1.00 32.69 88 GLY A O 1
ATOM 651 N N . ASP A 1 89 ? -16.300 1.056 -4.737 1.00 41.22 89 ASP A N 1
ATOM 652 C CA . ASP A 1 89 ? -16.518 -0.336 -5.139 1.00 41.22 89 ASP A CA 1
ATOM 653 C C . ASP A 1 89 ? -16.676 -0.564 -6.644 1.00 41.22 89 ASP A C 1
ATOM 655 O O . ASP A 1 89 ? -17.316 0.225 -7.349 1.00 41.22 89 ASP A O 1
ATOM 659 N N . PRO A 1 90 ? -16.274 -1.767 -7.089 1.00 47.94 90 PRO A N 1
ATOM 660 C CA . PRO A 1 90 ? -17.291 -2.597 -7.721 1.00 47.94 90 PRO A CA 1
ATOM 661 C C . PRO A 1 90 ? -17.229 -4.092 -7.339 1.00 47.94 90 PRO A C 1
ATOM 663 O O . PRO A 1 90 ? -16.236 -4.783 -7.537 1.00 47.94 90 PRO A O 1
ATOM 666 N N . THR A 1 91 ? -18.409 -4.590 -6.955 1.00 38.34 91 THR A N 1
ATOM 667 C CA . THR A 1 91 ? -18.998 -5.914 -7.266 1.00 38.34 91 THR A CA 1
ATOM 668 C C . THR A 1 91 ? -18.405 -7.218 -6.704 1.00 38.34 91 THR A C 1
ATOM 670 O O . THR A 1 91 ? -17.342 -7.696 -7.080 1.00 38.34 91 THR A O 1
ATOM 673 N N . SER A 1 92 ? -19.265 -7.849 -5.895 1.00 39.84 92 SER A N 1
ATOM 674 C CA . SER A 1 92 ? -19.358 -9.260 -5.487 1.00 39.84 92 SER A CA 1
ATOM 675 C C . SER A 1 92 ? -19.385 -10.263 -6.660 1.00 39.84 92 SER A C 1
ATOM 677 O O . SER A 1 92 ? -19.845 -9.914 -7.751 1.00 39.84 92 SER A O 1
ATOM 679 N N . PRO A 1 93 ? -18.977 -11.528 -6.422 1.00 50.69 93 PRO A N 1
ATOM 680 C CA . PRO A 1 93 ? -19.987 -12.598 -6.435 1.00 50.69 93 PRO A CA 1
ATOM 681 C C . PRO A 1 93 ? -19.852 -13.653 -5.312 1.00 50.69 93 PRO A C 1
ATOM 683 O O . PRO A 1 93 ? -18.811 -13.814 -4.679 1.00 50.69 93 PRO A O 1
ATOM 686 N N . GLU A 1 94 ? -20.970 -14.348 -5.078 1.00 44.78 94 GLU A N 1
ATOM 687 C CA . GLU A 1 94 ? -21.249 -15.389 -4.074 1.00 44.78 94 GLU A CA 1
ATOM 688 C C . GLU A 1 94 ? -20.405 -16.684 -4.179 1.00 44.78 94 GLU A C 1
ATOM 690 O O . GLU A 1 94 ? -19.907 -17.017 -5.257 1.00 44.78 94 GLU A O 1
ATOM 695 N N . PRO A 1 95 ? -20.321 -17.494 -3.095 1.00 45.62 95 PRO A N 1
ATOM 696 C CA . PRO A 1 95 ? -19.672 -18.803 -3.098 1.00 45.62 95 PRO A CA 1
ATOM 697 C C . PRO A 1 95 ? -20.659 -19.955 -3.379 1.00 45.62 95 PRO A C 1
ATOM 699 O O . PRO A 1 95 ? -21.579 -20.226 -2.604 1.00 45.62 95 PRO A O 1
ATOM 702 N N . GLY A 1 96 ? -20.418 -20.689 -4.469 1.00 39.78 96 GLY A N 1
ATOM 703 C CA . GLY A 1 96 ? -21.107 -21.932 -4.829 1.00 39.78 96 GLY A CA 1
ATOM 704 C C . GLY A 1 96 ? -20.316 -23.189 -4.442 1.00 39.78 96 GLY A C 1
ATOM 705 O O . GLY A 1 96 ? -19.101 -23.258 -4.591 1.00 39.78 96 GLY A O 1
ATOM 706 N N . LYS A 1 97 ? -21.038 -24.181 -3.922 1.00 38.78 97 LYS A N 1
ATOM 707 C CA . LYS A 1 97 ? -20.602 -25.433 -3.284 1.00 38.78 97 LYS A CA 1
ATOM 708 C C . LYS A 1 97 ? -20.289 -26.591 -4.262 1.00 38.78 97 LYS A C 1
ATOM 710 O O . LYS A 1 97 ? -21.052 -26.813 -5.192 1.00 38.78 97 LYS A O 1
ATOM 715 N N . LEU A 1 98 ? -19.336 -27.435 -3.828 1.00 35.34 98 LEU A N 1
ATOM 716 C CA . LEU A 1 98 ? -19.277 -28.920 -3.867 1.00 35.34 98 LEU A CA 1
ATOM 717 C C . LEU A 1 98 ? -18.788 -29.713 -5.106 1.00 35.34 98 LEU A C 1
ATOM 719 O O . LEU A 1 98 ? -19.115 -29.421 -6.247 1.00 35.34 98 LEU A O 1
ATOM 723 N N . SER A 1 99 ? -18.157 -30.853 -4.749 1.00 33.47 99 SER A N 1
ATOM 724 C CA . SER A 1 99 ? -17.735 -32.053 -5.512 1.00 33.47 99 SER A CA 1
ATOM 725 C C . SER A 1 99 ? -16.293 -32.000 -6.051 1.00 33.47 99 SER A C 1
ATOM 727 O O . SER A 1 99 ? -15.989 -31.183 -6.904 1.00 33.47 99 SER A O 1
ATOM 729 N N . SER A 1 100 ? -15.282 -32.702 -5.516 1.00 34.06 100 SER A N 1
ATOM 730 C CA . SER A 1 100 ? -15.105 -34.121 -5.135 1.00 34.06 100 SER A CA 1
ATOM 731 C C . SER A 1 100 ? -15.152 -35.113 -6.302 1.00 34.06 100 SER A C 1
ATOM 733 O O . SER A 1 100 ? -16.149 -35.804 -6.485 1.00 34.06 100 SER A O 1
ATOM 735 N N . ALA A 1 101 ? -14.018 -35.286 -6.986 1.00 37.50 101 ALA A N 1
ATOM 736 C CA . ALA A 1 101 ? -13.648 -36.559 -7.605 1.00 37.50 101 ALA A CA 1
ATOM 737 C C . ALA A 1 101 ? -12.117 -36.712 -7.629 1.00 37.50 101 ALA A C 1
ATOM 739 O O . ALA A 1 101 ? -11.406 -36.017 -8.350 1.00 37.50 101 ALA A O 1
ATOM 740 N N . HIS A 1 102 ? -11.639 -37.621 -6.781 1.00 35.62 102 HIS A N 1
ATOM 741 C CA . HIS A 1 102 ? -10.349 -38.295 -6.879 1.00 35.62 102 HIS A CA 1
ATOM 742 C C . HIS A 1 102 ? -10.281 -39.083 -8.194 1.00 35.62 102 HIS A C 1
ATOM 744 O O . HIS A 1 102 ? -11.222 -39.810 -8.497 1.00 35.62 102 HIS A O 1
ATOM 750 N N . ASN A 1 103 ? -9.152 -39.014 -8.896 1.00 38.94 103 ASN A N 1
ATOM 751 C CA . ASN A 1 103 ? -8.582 -40.147 -9.623 1.00 38.94 103 ASN A CA 1
ATOM 752 C C . ASN A 1 103 ? -7.068 -39.942 -9.700 1.00 38.94 103 ASN A C 1
ATOM 754 O O . ASN A 1 103 ? -6.586 -38.974 -10.285 1.00 38.94 103 ASN A O 1
ATOM 758 N N . ASN A 1 104 ? -6.348 -40.851 -9.051 1.00 43.56 104 ASN A N 1
ATOM 759 C CA . ASN A 1 104 ? -4.928 -41.072 -9.255 1.00 43.56 104 ASN A CA 1
ATOM 760 C C . ASN A 1 104 ? -4.772 -41.951 -10.502 1.00 43.56 104 ASN A C 1
ATOM 762 O O . ASN A 1 104 ? -5.487 -42.941 -10.615 1.00 43.56 104 ASN A O 1
ATOM 766 N N . ASP A 1 105 ? -3.833 -41.623 -11.386 1.00 35.81 105 ASP A N 1
ATOM 767 C CA . ASP A 1 105 ? -2.742 -42.555 -11.686 1.00 35.81 105 ASP A CA 1
ATOM 768 C C . ASP A 1 105 ? -1.566 -41.846 -12.390 1.00 35.81 105 ASP A C 1
ATOM 770 O O . ASP A 1 105 ? -1.790 -40.930 -13.187 1.00 35.81 105 ASP A O 1
ATOM 774 N N . PRO A 1 106 ? -0.309 -42.232 -12.089 1.00 59.75 106 PRO A N 1
ATOM 775 C CA . PRO A 1 106 ? 0.898 -41.608 -12.619 1.00 59.75 106 PRO A CA 1
ATOM 776 C C . PRO A 1 106 ? 1.538 -42.460 -13.725 1.00 59.75 106 PRO A C 1
ATOM 778 O O . PRO A 1 106 ? 1.599 -43.673 -13.596 1.00 59.75 106 PRO A O 1
ATOM 781 N N . HIS A 1 107 ? 2.125 -41.842 -14.754 1.00 39.22 107 HIS A N 1
ATOM 782 C CA . HIS A 1 107 ? 3.297 -42.401 -15.443 1.00 39.22 107 HIS A CA 1
ATOM 783 C C . HIS A 1 107 ? 4.031 -41.328 -16.271 1.00 39.22 107 HIS A C 1
ATOM 785 O O . HIS A 1 107 ? 3.491 -40.758 -17.211 1.00 39.22 107 HIS A O 1
ATOM 791 N N . LEU A 1 108 ? 5.271 -41.068 -15.841 1.00 40.53 108 LEU A N 1
ATOM 792 C CA . LEU A 1 108 ? 6.496 -40.730 -16.584 1.00 40.53 108 LEU A CA 1
ATOM 793 C C . LEU A 1 108 ? 6.376 -40.373 -18.079 1.00 40.53 108 LEU A C 1
ATOM 795 O O . LEU A 1 108 ? 5.966 -41.218 -18.866 1.00 40.53 108 LEU A O 1
ATOM 799 N N . THR A 1 109 ? 6.955 -39.237 -18.493 1.00 37.66 109 THR A N 1
ATOM 800 C CA . THR A 1 109 ? 8.161 -39.183 -19.362 1.00 37.66 109 THR A CA 1
ATOM 801 C C . THR A 1 109 ? 8.594 -37.742 -19.675 1.00 37.66 109 THR A C 1
ATOM 803 O O . THR A 1 109 ? 7.774 -36.841 -19.819 1.00 37.66 109 THR A O 1
ATOM 806 N N . ASN A 1 110 ? 9.915 -37.550 -19.719 1.00 38.66 110 ASN A N 1
ATOM 807 C CA . ASN A 1 110 ? 10.633 -36.315 -20.038 1.00 38.66 110 ASN A CA 1
ATOM 808 C C . ASN A 1 110 ? 10.434 -35.903 -21.510 1.00 38.66 110 ASN A C 1
ATOM 810 O O . ASN A 1 110 ? 10.428 -36.774 -22.374 1.00 38.66 110 ASN A O 1
ATOM 814 N N . ASP A 1 111 ? 10.313 -34.606 -21.806 1.00 33.12 111 ASP A N 1
ATOM 815 C CA . ASP A 1 111 ? 11.391 -33.778 -22.390 1.00 33.12 111 ASP A CA 1
ATOM 816 C C . ASP A 1 111 ? 10.862 -32.457 -22.999 1.00 33.12 111 ASP A C 1
ATOM 818 O O . ASP A 1 111 ? 9.710 -32.378 -23.437 1.00 33.12 111 ASP A O 1
ATOM 822 N N . PRO A 1 112 ? 11.691 -31.392 -23.025 1.00 50.34 112 PRO A N 1
ATOM 823 C CA . PRO A 1 112 ? 11.293 -30.051 -23.431 1.00 50.34 112 PRO A CA 1
ATOM 824 C C . PRO A 1 112 ? 11.453 -29.861 -24.944 1.00 50.34 112 PRO A C 1
ATOM 826 O O . PRO A 1 112 ? 12.551 -29.949 -25.490 1.00 50.34 112 PRO A O 1
ATOM 829 N N . SER A 1 113 ? 10.355 -29.542 -25.629 1.00 37.62 113 SER A N 1
ATOM 830 C CA . SER A 1 113 ? 10.405 -29.119 -27.030 1.00 37.62 113 SER A CA 1
ATOM 831 C C . SER A 1 113 ? 10.605 -27.611 -27.130 1.00 37.62 113 SER A C 1
ATOM 833 O O . SER A 1 113 ? 9.762 -26.801 -26.748 1.00 37.62 113 SER A O 1
ATOM 835 N N . THR A 1 114 ? 11.773 -27.284 -27.661 1.00 42.56 114 THR A N 1
ATOM 836 C CA . THR A 1 114 ? 12.181 -26.031 -28.276 1.00 42.56 114 THR A CA 1
ATOM 837 C C . THR A 1 114 ? 11.195 -25.551 -29.349 1.00 42.56 114 THR A C 1
ATOM 839 O O . THR A 1 114 ? 10.569 -26.333 -30.061 1.00 42.56 114 THR A O 1
ATOM 842 N N . SER A 1 115 ? 11.076 -24.233 -29.508 1.00 40.41 115 SER A N 1
ATOM 843 C CA . SER A 1 115 ? 10.523 -23.605 -30.715 1.00 40.41 115 SER A CA 1
ATOM 844 C C . SER A 1 115 ? 11.214 -22.263 -30.936 1.00 40.41 115 SER A C 1
ATOM 846 O O . SER A 1 115 ? 10.696 -21.198 -30.614 1.00 40.41 115 SER A O 1
ATOM 848 N N . SER A 1 116 ? 12.435 -22.350 -31.465 1.00 35.91 116 SER A N 1
ATOM 849 C CA . SER A 1 116 ? 13.092 -21.279 -32.206 1.00 35.91 116 SER A CA 1
ATOM 850 C C . SER A 1 116 ? 12.401 -21.159 -33.565 1.00 35.91 116 SER A C 1
ATOM 852 O O . SER A 1 116 ? 12.512 -22.039 -34.419 1.00 35.91 116 SER A O 1
ATOM 854 N N . LEU A 1 117 ? 11.640 -20.086 -33.736 1.00 40.09 117 LEU A N 1
ATOM 855 C CA . LEU A 1 117 ? 10.963 -19.743 -34.975 1.00 40.09 117 LEU A CA 1
ATOM 856 C C . LEU A 1 117 ? 11.890 -18.829 -35.787 1.00 40.09 117 LEU A C 1
ATOM 858 O O . LEU A 1 117 ? 12.063 -17.669 -35.422 1.00 40.09 117 LEU A O 1
ATOM 862 N N . GLY A 1 118 ? 12.474 -19.347 -36.872 1.00 34.62 118 GLY A N 1
ATOM 863 C CA . GLY A 1 118 ? 13.120 -18.504 -37.883 1.00 34.62 118 GLY A CA 1
ATOM 864 C C . GLY A 1 118 ? 14.389 -19.060 -38.524 1.00 34.62 118 GLY A C 1
ATOM 865 O O . GLY A 1 118 ? 15.378 -18.350 -38.545 1.00 34.62 118 GLY A O 1
ATOM 866 N N . ASP A 1 119 ? 14.361 -20.278 -39.072 1.00 40.88 119 ASP A N 1
ATOM 867 C CA . ASP A 1 119 ? 15.443 -20.798 -39.928 1.00 40.88 119 ASP A CA 1
ATOM 868 C C . ASP A 1 119 ? 14.855 -21.553 -41.129 1.00 40.88 119 ASP A C 1
ATOM 870 O O . ASP A 1 119 ? 14.897 -22.777 -41.218 1.00 40.88 119 ASP A O 1
ATOM 874 N N . VAL A 1 120 ? 14.244 -20.816 -42.062 1.00 45.12 120 VAL A N 1
ATOM 875 C CA . VAL A 1 120 ? 13.979 -21.307 -43.425 1.00 45.12 120 VAL A CA 1
ATOM 876 C C . VAL A 1 120 ? 14.061 -20.135 -44.408 1.00 45.12 120 VAL A C 1
ATOM 878 O O . VAL A 1 120 ? 13.049 -19.660 -44.916 1.00 45.12 120 VAL A O 1
ATOM 881 N N . ALA A 1 121 ? 15.271 -19.642 -44.672 1.00 42.56 121 ALA A N 1
ATOM 882 C CA . ALA A 1 121 ? 15.533 -18.799 -45.845 1.00 42.56 121 ALA A CA 1
ATOM 883 C C . ALA A 1 121 ? 16.975 -18.892 -46.376 1.00 42.56 121 ALA A C 1
ATOM 885 O O . ALA A 1 121 ? 17.380 -18.046 -47.162 1.00 42.56 121 ALA A O 1
ATOM 886 N N . ASP A 1 122 ? 17.734 -19.930 -46.013 1.00 42.84 122 ASP A N 1
ATOM 887 C CA . ASP A 1 122 ? 19.086 -20.153 -46.531 1.00 42.84 122 ASP A CA 1
ATOM 888 C C . ASP A 1 122 ? 19.155 -21.522 -47.196 1.00 42.84 122 ASP A C 1
ATOM 890 O O . ASP A 1 122 ? 19.339 -22.539 -46.530 1.00 42.84 122 ASP A O 1
ATOM 894 N N . LYS A 1 123 ? 18.912 -21.550 -48.512 1.00 49.19 123 LYS A N 1
ATOM 895 C CA . LYS A 1 123 ? 19.317 -22.604 -49.465 1.00 49.19 123 LYS A CA 1
ATOM 896 C C . LYS A 1 123 ? 18.641 -22.355 -50.811 1.00 49.19 123 LYS A C 1
ATOM 898 O O . LYS A 1 123 ? 17.777 -23.131 -51.170 1.00 49.19 123 LYS A O 1
ATOM 903 N N . LEU A 1 124 ? 18.995 -21.306 -51.559 1.00 45.16 124 LEU A N 1
ATOM 904 C CA . LEU A 1 124 ? 18.779 -21.267 -53.024 1.00 45.16 124 LEU A CA 1
ATOM 905 C C . LEU A 1 124 ? 19.598 -20.164 -53.740 1.00 45.16 124 LEU A C 1
ATOM 907 O O . LEU A 1 124 ? 19.134 -19.586 -54.718 1.00 45.16 124 LEU A O 1
ATOM 911 N N . LEU A 1 125 ? 20.842 -19.894 -53.329 1.00 49.44 125 LEU A N 1
ATOM 912 C CA . LEU A 1 125 ? 21.786 -19.157 -54.183 1.00 49.44 125 LEU A CA 1
ATOM 913 C C . LEU A 1 125 ? 23.173 -19.818 -54.152 1.00 49.44 125 LEU A C 1
ATOM 915 O O . LEU A 1 125 ? 23.623 -20.225 -53.079 1.00 49.44 125 LEU A O 1
ATOM 919 N N . PRO A 1 126 ? 23.849 -19.969 -55.307 1.00 48.25 126 PRO A N 1
ATOM 920 C CA . PRO A 1 126 ? 25.212 -20.481 -55.343 1.00 48.25 126 PRO A CA 1
ATOM 921 C C . PRO A 1 126 ? 26.153 -19.516 -54.602 1.00 48.25 126 PRO A C 1
ATOM 923 O O . PRO A 1 126 ? 25.980 -18.298 -54.712 1.00 48.25 126 PRO A O 1
ATOM 926 N N . PRO A 1 127 ? 27.155 -20.023 -53.859 1.00 46.09 127 PRO A N 1
ATOM 927 C CA . PRO A 1 127 ? 28.109 -19.168 -53.171 1.00 46.09 127 PRO A CA 1
ATOM 928 C C . PRO A 1 127 ? 28.884 -18.337 -54.196 1.00 46.09 127 PRO A C 1
ATOM 930 O O . PRO A 1 127 ? 29.484 -18.869 -55.131 1.00 46.09 127 PRO A O 1
ATOM 933 N N . SER A 1 128 ? 28.858 -17.016 -54.014 1.00 47.62 128 SER A N 1
ATOM 934 C CA . SER A 1 128 ? 29.712 -16.097 -54.760 1.00 47.62 128 SER A CA 1
ATOM 935 C C . SER A 1 128 ? 31.179 -16.435 -54.459 1.00 47.62 128 SER A C 1
ATOM 937 O O . SER A 1 128 ? 31.559 -16.420 -53.286 1.00 47.62 128 SER A O 1
ATOM 939 N N . PRO A 1 129 ? 32.031 -16.696 -55.467 1.00 50.97 129 PRO A N 1
ATOM 940 C CA . PRO A 1 129 ? 33.441 -17.035 -55.254 1.00 50.97 129 PRO A CA 1
ATOM 941 C C . PRO A 1 129 ? 34.299 -15.870 -54.714 1.00 50.97 129 PRO A C 1
ATOM 943 O O . PRO A 1 129 ? 35.518 -15.995 -54.644 1.00 50.97 129 PRO A O 1
ATOM 946 N N . PHE A 1 130 ? 33.687 -14.747 -54.316 1.00 51.28 130 PHE A N 1
ATOM 947 C CA . PHE A 1 130 ? 34.380 -13.536 -53.863 1.00 51.28 130 PHE A CA 1
ATOM 948 C C . PHE A 1 130 ? 33.897 -12.975 -52.516 1.00 51.28 130 PHE A C 1
ATOM 950 O O . PHE A 1 130 ? 34.282 -11.864 -52.157 1.00 51.28 130 PHE A O 1
ATOM 957 N N . ALA A 1 131 ? 33.082 -13.708 -51.752 1.00 47.59 131 ALA A N 1
ATOM 958 C CA . ALA A 1 131 ? 32.728 -13.289 -50.396 1.00 47.59 131 ALA A CA 1
ATOM 959 C C . ALA A 1 131 ? 33.818 -13.744 -49.400 1.00 47.59 131 ALA A C 1
ATOM 961 O O . ALA A 1 131 ? 34.023 -14.951 -49.255 1.00 47.59 131 ALA A O 1
ATOM 962 N N . PRO A 1 132 ? 34.541 -12.830 -48.724 1.00 50.41 132 PRO A N 1
ATOM 963 C CA . PRO A 1 132 ? 35.457 -13.220 -47.659 1.00 50.41 132 PRO A CA 1
ATOM 964 C C . PRO A 1 132 ? 34.654 -13.826 -46.499 1.00 50.41 132 PRO A C 1
ATOM 966 O O . PRO A 1 132 ? 33.650 -13.266 -46.067 1.00 50.41 132 PRO A O 1
ATOM 969 N N . SER A 1 133 ? 35.081 -14.991 -46.016 1.00 48.41 133 SER A N 1
ATOM 970 C CA . SER A 1 133 ? 34.488 -15.678 -44.867 1.00 48.41 133 SER A CA 1
ATOM 971 C C . SER A 1 133 ? 34.508 -14.785 -43.622 1.00 48.41 133 SER A C 1
ATOM 973 O O . SER A 1 133 ? 35.539 -14.183 -43.324 1.00 48.41 133 SER A O 1
ATOM 975 N N . ASN A 1 134 ? 33.405 -14.755 -42.863 1.00 52.50 134 ASN A N 1
ATOM 976 C CA . ASN A 1 134 ? 33.180 -13.944 -41.648 1.00 52.50 134 ASN A CA 1
ATOM 977 C C . ASN A 1 134 ? 34.099 -14.279 -40.444 1.00 52.50 134 ASN A C 1
ATOM 979 O O . ASN A 1 134 ? 33.750 -14.011 -39.299 1.00 52.50 134 ASN A O 1
ATOM 983 N N . THR A 1 135 ? 35.267 -14.872 -40.680 1.00 50.88 135 THR A N 1
ATOM 984 C CA . THR A 1 135 ? 36.268 -15.250 -39.671 1.00 50.88 135 THR A CA 1
ATOM 985 C C . THR A 1 135 ? 37.616 -14.549 -39.874 1.00 50.88 135 THR A C 1
ATOM 987 O O . THR A 1 135 ? 38.609 -14.980 -39.298 1.00 50.88 135 THR A O 1
ATOM 990 N N . CYS A 1 136 ? 37.692 -13.493 -40.694 1.00 47.81 136 CYS A N 1
ATOM 991 C CA . CYS A 1 136 ? 38.912 -12.688 -40.801 1.00 47.81 136 CYS A CA 1
ATOM 992 C C . CYS A 1 136 ? 39.122 -11.863 -39.525 1.00 47.81 136 CYS A C 1
ATOM 994 O O . CYS A 1 136 ? 38.323 -10.978 -39.213 1.00 47.81 136 CYS A O 1
ATOM 996 N N . GLU A 1 137 ? 40.224 -12.130 -38.825 1.00 58.09 137 GLU A N 1
ATOM 997 C CA . GLU A 1 137 ? 40.752 -11.274 -37.763 1.00 58.09 137 GLU A CA 1
ATOM 998 C C . GLU A 1 137 ? 40.885 -9.827 -38.291 1.00 58.09 137 GLU A C 1
ATOM 1000 O O . GLU A 1 137 ? 41.309 -9.627 -39.436 1.00 58.09 137 GLU A O 1
ATOM 1005 N N . PRO A 1 138 ? 40.572 -8.784 -37.496 1.00 61.84 138 PRO A N 1
ATOM 1006 C CA . PRO A 1 138 ? 40.631 -7.383 -37.936 1.00 61.84 138 PRO A CA 1
ATOM 1007 C C . PRO A 1 138 ? 41.972 -6.964 -38.576 1.00 61.84 138 PRO A C 1
ATOM 1009 O O . PRO A 1 138 ? 42.016 -6.049 -39.404 1.00 61.84 138 PRO A O 1
ATOM 1012 N N . GLY A 1 139 ? 43.069 -7.653 -38.234 1.00 66.31 139 GLY A N 1
ATOM 1013 C CA . GLY A 1 139 ? 44.394 -7.455 -38.829 1.00 66.31 139 GLY A CA 1
ATOM 1014 C C . GLY A 1 139 ? 44.497 -7.838 -40.312 1.00 66.31 139 GLY A C 1
ATOM 1015 O O . GLY A 1 139 ? 45.241 -7.193 -41.059 1.00 66.31 139 GLY A O 1
ATOM 1016 N N . ASP A 1 140 ? 43.716 -8.812 -40.778 1.00 71.44 140 ASP A N 1
ATOM 1017 C CA . ASP A 1 140 ? 43.758 -9.289 -42.166 1.00 71.44 140 ASP A CA 1
ATOM 1018 C C . ASP A 1 140 ? 43.085 -8.302 -43.124 1.00 71.44 140 ASP A C 1
ATOM 1020 O O . ASP A 1 140 ? 43.550 -8.099 -44.248 1.00 71.44 140 ASP A O 1
ATOM 1024 N N . PHE A 1 141 ? 42.051 -7.596 -42.658 1.00 68.69 141 PHE A N 1
ATOM 1025 C CA . PHE A 1 141 ? 41.368 -6.566 -43.443 1.00 68.69 141 PHE A CA 1
ATOM 1026 C C . PHE A 1 141 ? 42.262 -5.339 -43.679 1.00 68.69 141 PHE A C 1
ATOM 1028 O O . PHE A 1 141 ? 42.374 -4.851 -44.805 1.00 68.69 141 PHE A O 1
ATOM 1035 N N . ILE A 1 142 ? 42.970 -4.868 -42.645 1.00 72.44 142 ILE A N 1
ATOM 1036 C CA . ILE A 1 142 ? 43.915 -3.744 -42.770 1.00 72.44 142 ILE A CA 1
ATOM 1037 C C . ILE A 1 142 ? 45.084 -4.126 -43.687 1.00 72.44 142 ILE A C 1
ATOM 1039 O O . ILE A 1 142 ? 45.501 -3.329 -44.531 1.00 72.44 142 ILE A O 1
ATOM 1043 N N . THR A 1 143 ? 45.597 -5.350 -43.556 1.00 76.62 143 THR A N 1
ATOM 1044 C CA . THR A 1 143 ? 46.703 -5.852 -44.383 1.00 76.62 143 THR A CA 1
ATOM 1045 C C . THR A 1 143 ? 46.288 -5.992 -45.849 1.00 76.62 143 THR A C 1
ATOM 1047 O O . THR A 1 143 ? 47.040 -5.598 -46.744 1.00 76.62 143 THR A O 1
ATOM 1050 N N . TYR A 1 144 ? 45.064 -6.461 -46.103 1.00 79.19 144 TYR A N 1
ATOM 1051 C CA . TYR A 1 144 ? 44.480 -6.547 -47.439 1.00 79.19 144 TYR A CA 1
ATOM 1052 C C . TYR A 1 144 ? 44.378 -5.176 -48.120 1.00 79.19 144 TYR A C 1
ATOM 1054 O O . TYR A 1 144 ? 44.867 -5.004 -49.240 1.00 79.19 144 TYR A O 1
ATOM 1062 N N . TRP A 1 145 ? 43.808 -4.176 -47.440 1.00 78.00 145 TRP A N 1
ATOM 1063 C CA . TRP A 1 145 ? 43.668 -2.833 -48.009 1.00 78.00 145 TRP A CA 1
ATOM 1064 C C . TRP A 1 145 ? 45.003 -2.111 -48.170 1.00 78.00 145 TRP A C 1
ATOM 1066 O O . TRP A 1 145 ? 45.187 -1.424 -49.171 1.00 78.00 145 TRP A O 1
ATOM 1076 N N . ARG A 1 146 ? 45.966 -2.315 -47.260 1.00 76.25 146 ARG A N 1
ATOM 1077 C CA . ARG A 1 146 ? 47.331 -1.791 -47.429 1.00 76.25 146 ARG A CA 1
ATOM 1078 C C . ARG A 1 146 ? 48.000 -2.354 -48.675 1.00 76.25 146 ARG A C 1
ATOM 1080 O O . ARG A 1 146 ? 48.507 -1.582 -49.479 1.00 76.25 146 ARG A O 1
ATOM 1087 N N . LYS A 1 147 ? 47.972 -3.676 -48.865 1.00 80.88 147 LYS A N 1
ATOM 1088 C CA . LYS A 1 147 ? 48.561 -4.314 -50.052 1.00 80.88 147 LYS A CA 1
ATOM 1089 C C . LYS A 1 147 ? 47.908 -3.807 -51.339 1.00 80.88 147 LYS A C 1
ATOM 1091 O O . LYS A 1 147 ? 48.597 -3.465 -52.290 1.00 80.88 147 LYS A O 1
ATOM 1096 N N . ARG A 1 148 ? 46.581 -3.672 -51.330 1.00 76.50 148 ARG A N 1
ATOM 1097 C CA . ARG A 1 148 ? 45.830 -3.160 -52.476 1.00 76.50 148 ARG A CA 1
ATOM 1098 C C . ARG A 1 148 ? 46.117 -1.682 -52.762 1.00 76.50 148 ARG A C 1
ATOM 1100 O O . ARG A 1 148 ? 46.181 -1.310 -53.926 1.00 76.50 148 ARG A O 1
ATOM 1107 N N . ALA A 1 149 ? 46.314 -0.856 -51.733 1.00 69.88 149 ALA A N 1
ATOM 1108 C CA . ALA A 1 149 ? 46.717 0.541 -51.890 1.00 69.88 149 ALA A CA 1
ATOM 1109 C C . ALA A 1 149 ? 48.099 0.660 -52.556 1.00 69.88 149 ALA A C 1
ATOM 1111 O O . ALA A 1 149 ? 48.234 1.421 -53.510 1.00 69.88 149 ALA A O 1
ATOM 1112 N N . PHE A 1 150 ? 49.073 -0.160 -52.141 1.00 73.19 150 PHE A N 1
ATOM 1113 C CA . PHE A 1 150 ? 50.381 -0.235 -52.804 1.00 73.19 150 PHE A CA 1
ATOM 1114 C C . PHE A 1 150 ? 50.264 -0.653 -54.281 1.00 73.19 150 PHE A C 1
ATOM 1116 O O . PHE A 1 150 ? 50.843 -0.001 -55.145 1.00 73.19 150 PHE A O 1
ATOM 1123 N N . ASP A 1 151 ? 49.436 -1.654 -54.602 1.00 75.25 151 ASP A N 1
ATOM 1124 C CA . ASP A 1 151 ? 49.217 -2.093 -55.993 1.00 75.25 151 ASP A CA 1
ATOM 1125 C C . ASP A 1 151 ? 48.543 -1.022 -56.884 1.00 75.25 151 ASP A C 1
ATOM 1127 O O . ASP A 1 151 ? 48.642 -1.078 -58.117 1.00 75.25 151 ASP A O 1
ATOM 1131 N N . TYR A 1 152 ? 47.795 -0.080 -56.295 1.00 72.06 152 TYR A N 1
ATOM 1132 C CA . TYR A 1 152 ? 47.242 1.079 -57.007 1.00 72.06 152 TYR A CA 1
ATOM 1133 C C . TYR A 1 152 ? 48.286 2.181 -57.189 1.00 72.06 152 TYR A C 1
ATOM 1135 O O . TYR A 1 152 ? 48.331 2.801 -58.252 1.00 72.06 152 TYR A O 1
ATOM 1143 N N . GLU A 1 153 ? 49.135 2.403 -56.189 1.00 68.94 153 GLU A N 1
ATOM 1144 C CA . GLU A 1 153 ? 50.198 3.405 -56.232 1.00 68.94 153 GLU A CA 1
ATOM 1145 C C . GLU A 1 153 ? 51.271 3.044 -57.273 1.00 68.94 153 GLU A C 1
ATOM 1147 O O . GLU A 1 153 ? 51.635 3.890 -58.089 1.00 68.94 153 GLU A O 1
ATOM 1152 N N . ASP A 1 154 ? 51.659 1.769 -57.373 1.00 71.19 154 ASP A N 1
ATOM 1153 C CA . ASP A 1 154 ? 52.584 1.281 -58.408 1.00 71.19 154 ASP A CA 1
ATOM 1154 C C . ASP A 1 154 ? 52.016 1.441 -59.828 1.00 71.19 154 ASP A C 1
ATOM 1156 O O . ASP A 1 154 ? 52.713 1.880 -60.747 1.00 71.19 154 ASP A O 1
ATOM 1160 N N . ARG A 1 155 ? 50.720 1.159 -60.020 1.00 73.75 155 ARG A N 1
ATOM 1161 C CA . ARG A 1 155 ? 50.042 1.387 -61.309 1.00 73.75 155 ARG A CA 1
ATOM 1162 C C . ARG A 1 155 ? 49.933 2.868 -61.651 1.00 73.75 155 ARG A C 1
ATOM 1164 O O . ARG A 1 155 ? 50.069 3.239 -62.815 1.00 73.75 155 ARG A O 1
ATOM 1171 N N . PHE A 1 156 ? 49.727 3.721 -60.653 1.00 69.19 156 PHE A N 1
ATOM 1172 C CA . PHE A 1 156 ? 49.694 5.166 -60.841 1.00 69.19 156 PHE A CA 1
ATOM 1173 C C . PHE A 1 156 ? 51.072 5.723 -61.228 1.00 69.19 156 PHE A C 1
ATOM 1175 O O . PHE A 1 156 ? 51.168 6.570 -62.119 1.00 69.19 156 PHE A O 1
ATOM 1182 N N . ILE A 1 157 ? 52.147 5.216 -60.615 1.00 71.12 157 ILE A N 1
ATOM 1183 C CA . ILE A 1 157 ? 53.531 5.569 -60.959 1.00 71.12 157 ILE A CA 1
ATOM 1184 C C . ILE A 1 157 ? 53.867 5.122 -62.391 1.00 71.12 157 ILE A C 1
ATOM 1186 O O . ILE A 1 157 ? 54.421 5.918 -63.157 1.00 71.12 157 ILE A O 1
ATOM 1190 N N . ASP A 1 158 ? 53.477 3.908 -62.795 1.00 77.12 158 ASP A N 1
ATOM 1191 C CA . ASP A 1 158 ? 53.635 3.431 -64.179 1.00 77.12 158 ASP A CA 1
ATOM 1192 C C . ASP A 1 158 ? 52.866 4.316 -65.176 1.00 77.12 158 ASP A C 1
ATOM 1194 O O . ASP A 1 158 ? 53.386 4.715 -66.221 1.00 77.12 158 ASP A O 1
ATOM 1198 N N . GLN A 1 159 ? 51.648 4.726 -64.823 1.00 72.38 159 GLN A N 1
ATOM 1199 C CA . GLN A 1 159 ? 50.828 5.583 -65.673 1.00 72.38 159 GLN A CA 1
ATOM 1200 C C . GLN A 1 159 ? 51.394 7.004 -65.799 1.00 72.38 159 GLN A C 1
ATOM 1202 O O . GLN A 1 159 ? 51.418 7.559 -66.898 1.00 72.38 159 GLN A O 1
ATOM 1207 N N . LYS A 1 160 ? 51.930 7.574 -64.713 1.00 74.38 160 LYS A N 1
ATOM 1208 C CA . LYS A 1 160 ? 52.621 8.872 -64.729 1.00 74.38 160 LYS A CA 1
ATOM 1209 C C . LYS A 1 160 ? 53.895 8.825 -65.578 1.00 74.38 160 LYS A C 1
ATOM 1211 O O . LYS A 1 160 ? 54.106 9.709 -66.403 1.00 74.38 160 LYS A O 1
ATOM 1216 N N . SER A 1 161 ? 54.684 7.758 -65.449 1.00 75.44 161 SER A N 1
ATOM 1217 C CA . SER A 1 161 ? 55.843 7.483 -66.310 1.00 75.44 161 SER A CA 1
ATOM 1218 C C . SER A 1 161 ? 55.448 7.421 -67.794 1.00 75.44 161 SER A C 1
ATOM 1220 O O . SER A 1 161 ? 56.089 8.046 -68.642 1.00 75.44 161 SER A O 1
ATOM 1222 N N . ARG A 1 162 ? 54.337 6.748 -68.127 1.00 70.62 162 ARG A N 1
ATOM 1223 C CA . ARG A 1 162 ? 53.808 6.692 -69.501 1.00 70.62 162 ARG A CA 1
ATOM 1224 C C . ARG A 1 162 ? 53.354 8.063 -70.010 1.00 70.62 162 ARG A C 1
ATOM 1226 O O . ARG A 1 162 ? 53.619 8.374 -71.171 1.00 70.62 162 ARG A O 1
ATOM 1233 N N . CYS A 1 163 ? 52.749 8.901 -69.167 1.00 71.94 163 CYS A N 1
ATOM 1234 C CA . CYS A 1 163 ? 52.415 10.289 -69.510 1.00 71.94 163 CYS A CA 1
ATOM 1235 C C . CYS A 1 163 ? 53.667 11.142 -69.772 1.00 71.94 163 CYS A C 1
ATOM 1237 O O . CYS A 1 163 ? 53.719 11.842 -70.781 1.00 71.94 163 CYS A O 1
ATOM 1239 N N . ASP A 1 164 ? 54.708 11.026 -68.942 1.00 76.44 164 ASP A N 1
ATOM 1240 C CA . ASP A 1 164 ? 55.978 11.746 -69.125 1.00 76.44 164 ASP A CA 1
ATOM 1241 C C . ASP A 1 164 ? 56.721 11.308 -70.402 1.00 76.44 164 ASP A C 1
ATOM 1243 O O . ASP A 1 164 ? 57.390 12.111 -71.065 1.00 76.44 164 ASP A O 1
ATOM 1247 N N . ILE A 1 165 ? 56.618 10.026 -70.770 1.00 74.44 165 ILE A N 1
ATOM 1248 C CA . ILE A 1 165 ? 57.124 9.504 -72.046 1.00 74.44 165 ILE A CA 1
ATOM 1249 C C . ILE A 1 165 ? 56.320 10.103 -73.207 1.00 74.44 165 ILE A C 1
ATOM 1251 O O . ILE A 1 165 ? 56.918 10.600 -74.163 1.00 74.44 165 ILE A O 1
ATOM 1255 N N . LEU A 1 166 ? 54.987 10.118 -73.122 1.00 69.81 166 LEU A N 1
ATOM 1256 C CA . LEU A 1 166 ? 54.118 10.711 -74.144 1.00 69.81 166 LEU A CA 1
ATOM 1257 C C . LEU A 1 166 ? 54.365 12.216 -74.322 1.00 6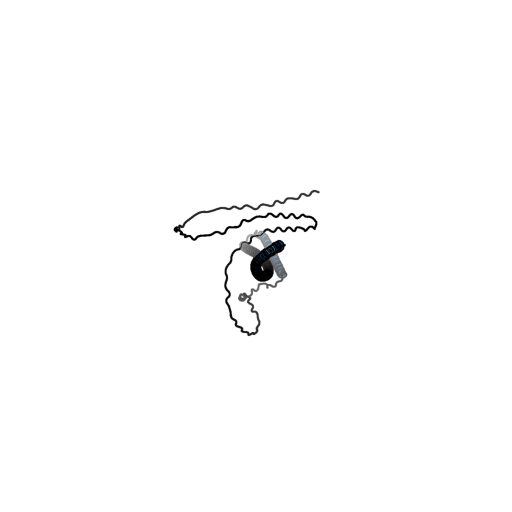9.81 166 LEU A C 1
ATOM 1259 O O . LEU A 1 166 ? 54.433 12.682 -75.458 1.00 69.81 166 LEU A O 1
ATOM 1263 N N . GLU A 1 167 ? 54.586 12.968 -73.242 1.00 76.81 167 GLU A N 1
ATOM 1264 C CA . GLU A 1 167 ? 54.967 14.384 -73.310 1.00 76.81 167 GLU A CA 1
ATOM 1265 C C . GLU A 1 167 ? 56.317 14.602 -73.998 1.00 76.81 167 GLU A C 1
ATOM 1267 O O . GLU A 1 167 ? 56.464 15.523 -74.806 1.00 76.81 167 GLU A O 1
ATOM 1272 N N . ARG A 1 168 ? 57.313 13.753 -73.715 1.00 75.56 168 ARG A N 1
ATOM 1273 C CA . ARG A 1 168 ? 58.607 13.807 -74.412 1.00 75.56 168 ARG A CA 1
ATOM 1274 C C . ARG A 1 168 ? 58.455 13.531 -75.903 1.00 75.56 168 ARG A C 1
ATOM 1276 O O . ARG A 1 168 ? 59.074 14.222 -76.710 1.00 75.56 168 ARG A O 1
ATOM 1283 N N . TYR A 1 169 ? 57.606 12.575 -76.276 1.00 68.12 169 TYR A N 1
ATOM 1284 C CA . TYR A 1 169 ? 57.264 12.337 -77.678 1.00 68.12 169 TYR A CA 1
ATOM 1285 C C . TYR A 1 169 ? 56.506 13.518 -78.300 1.00 68.12 169 TYR A C 1
ATOM 1287 O O . TYR A 1 169 ? 56.758 13.838 -79.458 1.00 68.12 169 TYR A O 1
ATOM 1295 N N . LYS A 1 170 ? 55.632 14.202 -77.550 1.00 73.19 170 LYS A N 1
ATOM 1296 C CA . LYS A 1 170 ? 54.902 15.393 -78.014 1.00 73.19 170 LYS A CA 1
ATOM 1297 C C . LYS A 1 170 ? 55.848 16.559 -78.321 1.00 73.19 170 LYS A C 1
ATOM 1299 O O . LYS A 1 170 ? 55.808 17.083 -79.428 1.00 73.19 170 LYS A O 1
ATOM 1304 N N . ARG A 1 171 ? 56.788 16.865 -77.417 1.00 75.69 171 ARG A N 1
ATOM 1305 C CA . ARG A 1 171 ? 57.832 17.889 -77.635 1.00 75.69 171 ARG A CA 1
ATOM 1306 C C . ARG A 1 171 ? 58.761 17.560 -78.804 1.00 75.69 171 ARG A C 1
ATOM 1308 O O . ARG A 1 171 ? 59.177 18.451 -79.533 1.00 75.69 171 ARG A O 1
ATOM 1315 N N . LYS A 1 172 ? 59.094 16.278 -78.997 1.00 72.25 172 LYS A N 1
ATOM 1316 C CA . LYS A 1 172 ? 59.909 15.837 -80.139 1.00 72.25 172 LYS A CA 1
ATOM 1317 C C . LYS A 1 172 ? 59.164 16.000 -81.473 1.00 72.25 172 LYS A C 1
ATOM 1319 O O . LYS A 1 172 ? 59.782 16.349 -82.469 1.00 72.25 172 LYS A O 1
ATOM 1324 N N . ARG A 1 173 ? 57.839 15.819 -81.467 1.00 60.97 173 ARG A N 1
ATOM 1325 C CA . ARG A 1 173 ? 56.958 15.954 -82.636 1.00 60.97 173 ARG A CA 1
ATOM 1326 C C . ARG A 1 173 ? 56.756 17.405 -83.076 1.00 60.97 173 ARG A C 1
ATOM 1328 O O . ARG A 1 173 ? 56.869 17.686 -84.259 1.00 60.97 173 ARG A O 1
ATOM 1335 N N . GLU A 1 174 ? 56.576 18.337 -82.136 1.00 69.12 174 GLU A N 1
ATOM 1336 C CA . GLU A 1 174 ? 56.531 19.786 -82.431 1.00 69.12 174 GLU A CA 1
ATOM 1337 C C . GLU A 1 174 ? 57.797 20.268 -83.168 1.00 69.12 174 GLU A C 1
ATOM 1339 O O . GLU A 1 174 ? 57.764 21.230 -83.934 1.00 69.12 174 GLU A O 1
ATOM 1344 N N . HIS A 1 175 ? 58.908 19.553 -82.979 1.00 66.12 175 HIS A N 1
ATOM 1345 C CA . HIS A 1 175 ? 60.177 19.797 -83.650 1.00 66.12 175 HIS A CA 1
ATOM 1346 C C . HIS A 1 175 ? 60.273 19.168 -85.059 1.00 66.12 175 HIS A C 1
ATOM 1348 O O . HIS A 1 175 ? 61.031 19.665 -85.892 1.00 66.12 175 HIS A O 1
ATOM 1354 N N . GLU A 1 176 ? 59.523 18.093 -85.334 1.00 58.38 176 GLU A N 1
ATOM 1355 C CA . GLU A 1 176 ? 59.494 17.359 -86.614 1.00 58.38 176 GLU A CA 1
ATOM 1356 C C . GLU A 1 176 ? 58.395 17.883 -87.566 1.00 58.38 176 GLU A C 1
ATOM 1358 O O . GLU A 1 176 ? 58.590 17.896 -88.780 1.00 58.38 176 GLU A O 1
ATOM 1363 N N . ASP A 1 177 ? 57.306 18.451 -87.036 1.00 52.81 177 ASP A N 1
ATOM 1364 C CA . ASP A 1 177 ? 56.198 19.057 -87.803 1.00 52.81 177 ASP A CA 1
ATOM 1365 C C . ASP A 1 177 ? 56.607 20.313 -88.596 1.00 52.81 177 ASP A C 1
ATOM 1367 O O . ASP A 1 177 ? 55.876 20.790 -89.466 1.00 52.81 177 ASP A O 1
ATOM 1371 N N . SER A 1 178 ? 57.822 20.816 -88.357 1.00 58.62 178 SER A N 1
ATOM 1372 C CA . SER A 1 178 ? 58.469 21.836 -89.191 1.00 58.62 178 SER A CA 1
ATOM 1373 C C . SER A 1 178 ? 58.892 21.312 -90.580 1.00 58.62 178 SER A C 1
ATOM 1375 O O . SER A 1 178 ? 59.272 22.108 -91.438 1.00 58.62 178 SER A O 1
ATOM 1377 N N . GLN A 1 179 ? 58.811 19.998 -90.843 1.00 56.94 179 GLN A N 1
ATOM 1378 C CA . GLN A 1 179 ? 59.058 19.375 -92.151 1.00 56.94 179 GLN A CA 1
ATOM 1379 C C . GLN A 1 179 ? 57.783 18.686 -92.669 1.00 56.94 179 GLN A C 1
ATOM 1381 O O . GLN A 1 179 ? 57.521 17.509 -92.434 1.00 56.94 179 GLN A O 1
ATOM 1386 N N . GLY A 1 180 ? 56.948 19.454 -93.371 1.00 53.31 180 GLY A N 1
ATOM 1387 C CA . GLY A 1 180 ? 55.609 19.041 -93.791 1.00 53.31 180 GLY A CA 1
ATOM 1388 C C . GLY A 1 180 ? 55.558 17.799 -94.692 1.00 53.31 180 GLY A C 1
ATOM 1389 O O . GLY A 1 180 ? 55.934 17.859 -95.857 1.00 53.31 180 GLY A O 1
ATOM 1390 N N . SER A 1 181 ? 55.001 16.699 -94.170 1.00 56.16 181 SER A N 1
ATOM 1391 C CA . SER A 1 181 ? 54.246 15.688 -94.949 1.00 56.16 181 SER A CA 1
ATOM 1392 C C . SER A 1 181 ? 53.353 14.739 -94.109 1.00 56.16 181 SER A C 1
ATOM 1394 O O . SER A 1 181 ? 52.779 13.799 -94.649 1.00 56.16 181 SER A O 1
ATOM 1396 N N . GLY A 1 182 ? 53.162 14.969 -92.801 1.00 57.94 182 GLY A N 1
ATOM 1397 C CA . GLY A 1 182 ? 52.570 13.991 -91.865 1.00 57.94 182 GLY A CA 1
ATOM 1398 C C . GLY A 1 182 ? 51.048 14.033 -91.627 1.00 57.94 182 GLY A C 1
ATOM 1399 O O . GLY A 1 182 ? 50.605 13.695 -90.530 1.00 57.94 182 GLY A O 1
ATOM 1400 N N . THR A 1 183 ? 50.216 14.458 -92.582 1.00 65.44 183 THR A N 1
ATOM 1401 C CA . THR A 1 183 ? 48.783 14.760 -92.335 1.00 65.44 183 THR A CA 1
ATOM 1402 C C . THR A 1 183 ? 47.941 13.594 -91.787 1.00 65.44 183 THR A C 1
ATOM 1404 O O . THR A 1 183 ? 47.057 13.833 -90.962 1.00 65.44 183 THR A O 1
ATOM 1407 N N . ASP A 1 184 ? 48.214 12.340 -92.164 1.00 74.06 184 ASP A N 1
ATOM 1408 C CA . ASP A 1 184 ? 47.457 11.177 -91.661 1.00 74.06 184 ASP A CA 1
ATOM 1409 C C . ASP A 1 184 ? 47.910 10.701 -90.269 1.00 74.06 184 ASP A C 1
ATOM 1411 O O . ASP A 1 184 ? 47.085 10.276 -89.457 1.00 74.06 184 ASP A O 1
ATOM 1415 N N . ILE A 1 185 ? 49.196 10.844 -89.933 1.00 75.94 185 ILE A N 1
ATOM 1416 C CA . ILE A 1 185 ? 49.727 10.485 -88.609 1.00 75.94 185 ILE A CA 1
ATOM 1417 C C . ILE A 1 185 ? 49.166 11.435 -87.537 1.00 75.94 185 ILE A C 1
ATOM 1419 O O . ILE A 1 185 ? 48.759 10.990 -86.462 1.00 75.94 185 ILE A O 1
ATOM 1423 N N . HIS A 1 186 ? 49.034 12.730 -87.845 1.00 78.06 186 HIS A N 1
ATOM 1424 C CA . HIS A 1 186 ? 48.385 13.699 -86.953 1.00 78.06 186 HIS A CA 1
ATOM 1425 C C . HIS A 1 186 ? 46.926 13.366 -86.653 1.00 78.06 186 HIS A C 1
ATOM 1427 O O . HIS A 1 186 ? 46.480 13.546 -85.518 1.00 78.06 186 HIS A O 1
ATOM 1433 N N . ARG A 1 187 ? 46.182 12.865 -87.647 1.00 84.50 187 ARG A N 1
ATOM 1434 C CA . ARG A 1 187 ? 44.785 12.460 -87.460 1.00 84.50 187 ARG A CA 1
ATOM 1435 C C . ARG A 1 187 ? 44.682 11.289 -86.482 1.00 84.50 187 ARG A C 1
ATOM 1437 O O . ARG A 1 187 ? 43.867 11.351 -85.566 1.00 84.50 187 ARG A O 1
ATOM 1444 N N . LEU A 1 188 ? 45.530 10.269 -86.635 1.00 84.69 188 LEU A N 1
ATOM 1445 C CA . LEU A 1 188 ? 45.562 9.110 -85.736 1.00 84.69 188 LEU A CA 1
ATOM 1446 C C . LEU A 1 188 ? 45.956 9.497 -84.303 1.00 84.69 188 LEU A C 1
ATOM 1448 O O . LEU A 1 188 ? 45.353 9.013 -83.348 1.00 84.69 188 LEU A O 1
ATOM 1452 N N . PHE A 1 189 ? 46.919 10.407 -84.132 1.00 82.94 189 PHE A N 1
ATOM 1453 C CA . PHE A 1 189 ? 47.284 10.897 -82.802 1.00 82.94 189 PHE A CA 1
ATOM 1454 C C . PHE A 1 189 ? 46.174 11.706 -82.141 1.00 82.94 189 PHE A C 1
ATOM 1456 O O . PHE A 1 189 ? 45.917 11.488 -80.963 1.00 82.94 189 PHE A O 1
ATOM 1463 N N . ARG A 1 190 ? 45.496 12.589 -82.882 1.00 87.12 190 ARG A N 1
ATOM 1464 C CA . ARG A 1 190 ? 44.354 13.341 -82.349 1.00 87.12 190 ARG A CA 1
ATOM 1465 C C . ARG A 1 190 ? 43.232 12.403 -81.912 1.00 87.12 190 ARG A C 1
ATOM 1467 O O . ARG A 1 190 ? 42.735 12.536 -80.804 1.00 87.12 190 ARG A O 1
ATOM 1474 N N . GLN A 1 191 ? 42.898 11.405 -82.734 1.00 92.44 191 GLN A N 1
ATOM 1475 C CA . GLN A 1 191 ? 41.916 10.379 -82.365 1.00 92.44 191 GLN A CA 1
ATOM 1476 C C . GLN A 1 191 ? 42.328 9.613 -81.104 1.00 92.44 191 GLN A C 1
ATOM 1478 O O . GLN A 1 191 ? 41.481 9.289 -80.274 1.00 92.44 191 GLN A O 1
ATOM 1483 N N . ARG A 1 192 ? 43.626 9.332 -80.935 1.00 89.06 192 ARG A N 1
ATOM 1484 C CA . ARG A 1 192 ? 44.136 8.681 -79.728 1.00 89.06 192 ARG A CA 1
ATOM 1485 C C . ARG A 1 192 ? 44.103 9.598 -78.504 1.00 89.06 192 ARG A C 1
ATOM 1487 O O . ARG A 1 192 ? 43.785 9.107 -77.430 1.00 89.06 192 ARG A O 1
ATOM 1494 N N . GLU A 1 193 ? 44.409 10.887 -78.644 1.00 88.69 193 GLU A N 1
ATOM 1495 C CA . GLU A 1 193 ? 44.266 11.881 -77.568 1.00 88.69 193 GLU A CA 1
ATOM 1496 C C . GLU A 1 193 ? 42.793 12.003 -77.143 1.00 88.69 193 GLU A C 1
ATOM 1498 O O . GLU A 1 193 ? 42.492 11.847 -75.966 1.00 88.69 193 GLU A O 1
ATOM 1503 N N . GLU A 1 194 ? 41.865 12.125 -78.097 1.00 93.75 194 GLU A N 1
ATOM 1504 C CA . GLU A 1 194 ? 40.416 12.132 -77.836 1.00 93.75 194 GLU A CA 1
ATOM 1505 C C . GLU A 1 194 ? 39.924 10.824 -77.195 1.00 93.75 194 GLU A C 1
ATOM 1507 O O . GLU A 1 194 ? 38.982 10.817 -76.404 1.00 93.75 194 GLU A O 1
ATOM 1512 N N . GLN A 1 195 ? 40.531 9.685 -77.539 1.00 93.88 195 GLN A N 1
ATOM 1513 C CA . GLN A 1 195 ? 40.253 8.420 -76.863 1.00 93.88 195 GLN A CA 1
ATOM 1514 C C . GLN A 1 195 ? 40.756 8.438 -75.414 1.00 93.88 195 GLN A C 1
ATOM 1516 O O . GLN A 1 195 ? 40.004 8.064 -74.523 1.00 93.88 195 GLN A O 1
ATOM 1521 N N . ILE A 1 196 ? 41.988 8.894 -75.175 1.00 91.44 196 ILE A N 1
ATOM 1522 C CA . ILE A 1 196 ? 42.568 8.989 -73.828 1.00 91.44 196 ILE A CA 1
ATOM 1523 C C . ILE A 1 196 ? 41.755 9.944 -72.950 1.00 91.44 196 ILE A C 1
ATOM 1525 O O . ILE A 1 196 ? 41.550 9.655 -71.776 1.00 91.44 196 ILE A O 1
ATOM 1529 N N . ASP A 1 197 ? 41.279 11.060 -73.497 1.00 92.62 197 ASP A N 1
ATOM 1530 C CA . ASP A 1 197 ? 40.461 12.014 -72.748 1.00 92.62 197 ASP A CA 1
ATOM 1531 C C . ASP A 1 197 ? 39.082 11.436 -72.411 1.00 92.62 197 ASP A C 1
ATOM 1533 O O . ASP A 1 197 ? 38.656 11.539 -71.265 1.00 92.62 197 ASP A O 1
ATOM 1537 N N . ARG A 1 198 ? 38.439 10.712 -73.339 1.00 95.00 198 ARG A N 1
ATOM 1538 C CA . ARG A 1 198 ? 37.195 9.980 -73.038 1.00 95.00 198 ARG A CA 1
ATOM 1539 C C . ARG A 1 198 ? 37.388 8.913 -71.968 1.00 95.00 198 ARG A C 1
ATOM 1541 O O . ARG A 1 198 ? 36.583 8.837 -71.047 1.00 95.00 198 ARG A O 1
ATOM 1548 N N . GLU A 1 199 ? 38.453 8.120 -72.076 1.00 94.12 199 GLU A N 1
ATOM 1549 C CA . GLU A 1 199 ? 38.800 7.125 -71.059 1.00 94.12 199 GLU A CA 1
ATOM 1550 C C . GLU A 1 199 ? 39.022 7.825 -69.708 1.00 94.12 199 GLU A C 1
ATOM 1552 O O . GLU A 1 199 ? 38.468 7.408 -68.699 1.00 94.12 199 GLU A O 1
ATOM 1557 N N . ARG A 1 200 ? 39.769 8.936 -69.670 1.00 92.38 200 ARG A N 1
ATOM 1558 C CA . ARG A 1 200 ? 40.005 9.717 -68.446 1.00 92.38 200 ARG A CA 1
ATOM 1559 C C . ARG A 1 200 ? 38.708 10.222 -67.818 1.00 92.38 200 ARG A C 1
ATOM 1561 O O . ARG A 1 200 ? 38.565 10.106 -66.604 1.00 92.38 200 ARG A O 1
ATOM 1568 N N . ASP A 1 201 ? 37.793 10.769 -68.610 1.00 95.19 201 ASP A N 1
ATOM 1569 C CA . ASP A 1 201 ? 36.504 11.275 -68.128 1.00 95.19 201 ASP A CA 1
ATOM 1570 C C . ASP A 1 201 ? 35.616 10.140 -67.593 1.00 95.19 201 ASP A C 1
ATOM 1572 O O . ASP A 1 201 ? 34.935 10.306 -66.576 1.00 95.19 201 ASP A O 1
ATOM 1576 N N . GLU A 1 202 ? 35.664 8.965 -68.226 1.00 96.06 202 GLU A N 1
ATOM 1577 C CA . GLU A 1 202 ? 34.998 7.748 -67.752 1.00 96.06 202 GLU A CA 1
ATOM 1578 C C . GLU A 1 202 ? 35.573 7.297 -66.402 1.00 96.06 202 GLU A C 1
ATOM 1580 O O . GLU A 1 202 ? 34.822 7.167 -65.433 1.00 96.06 202 GLU A O 1
ATOM 1585 N N . TRP A 1 203 ? 36.901 7.185 -66.283 1.00 95.44 203 TRP A N 1
ATOM 1586 C CA . TRP A 1 203 ? 37.577 6.863 -65.020 1.00 95.44 203 TRP A CA 1
ATOM 1587 C C . TRP A 1 203 ? 37.286 7.897 -63.925 1.00 95.44 203 TRP A C 1
ATOM 1589 O O . TRP A 1 203 ? 37.058 7.537 -62.771 1.00 95.44 203 TRP A O 1
ATOM 1599 N N . GLN A 1 204 ? 37.268 9.191 -64.256 1.00 93.94 204 GLN A N 1
ATOM 1600 C CA . GLN A 1 204 ? 36.915 10.245 -63.300 1.00 93.94 204 GLN A CA 1
ATOM 1601 C C . GLN A 1 204 ? 35.459 10.131 -62.837 1.00 93.94 204 GLN A C 1
ATOM 1603 O O . GLN A 1 204 ? 35.177 10.329 -61.652 1.00 93.94 204 GLN A O 1
ATOM 1608 N N . SER A 1 205 ? 34.547 9.783 -63.744 1.00 95.81 205 SER A N 1
ATOM 1609 C CA . SER A 1 205 ? 33.136 9.556 -63.425 1.00 95.81 205 SER A CA 1
ATOM 1610 C C . SER A 1 205 ? 32.955 8.328 -62.530 1.00 95.81 205 SER A C 1
ATOM 1612 O O . SER A 1 205 ? 32.212 8.396 -61.551 1.00 95.81 205 SER A O 1
ATOM 1614 N N . GLU A 1 206 ? 33.682 7.241 -62.800 1.00 95.94 206 GLU A N 1
ATOM 1615 C CA . GLU A 1 206 ? 33.670 6.030 -61.974 1.00 95.94 206 GLU A CA 1
ATOM 1616 C C . GLU A 1 206 ? 34.230 6.298 -60.569 1.00 95.94 206 GLU A C 1
ATOM 1618 O O . GLU A 1 206 ? 33.596 5.948 -59.574 1.00 95.94 206 GLU A O 1
ATOM 1623 N N . ILE A 1 207 ? 35.363 7.002 -60.459 1.00 93.06 207 ILE A N 1
ATOM 1624 C CA . ILE A 1 207 ? 35.940 7.404 -59.166 1.00 93.06 207 ILE A CA 1
ATOM 1625 C C . ILE A 1 207 ? 34.950 8.260 -58.372 1.00 93.06 207 ILE A C 1
ATOM 1627 O O . ILE A 1 207 ? 34.788 8.060 -57.166 1.00 93.06 207 ILE A O 1
ATOM 1631 N N . LYS A 1 208 ? 34.271 9.206 -59.030 1.00 96.62 208 LYS A N 1
ATOM 1632 C CA . LYS A 1 208 ? 33.263 10.049 -58.381 1.00 96.62 208 LYS A CA 1
ATOM 1633 C C . LYS A 1 208 ? 32.081 9.218 -57.875 1.00 96.62 208 LYS A C 1
ATOM 1635 O O . LYS A 1 208 ? 31.692 9.380 -56.722 1.00 96.62 208 LYS A O 1
ATOM 1640 N N . ALA A 1 209 ? 31.560 8.302 -58.692 1.00 96.31 209 ALA A N 1
ATOM 1641 C CA . ALA A 1 209 ? 30.459 7.421 -58.306 1.00 96.31 209 ALA A CA 1
ATOM 1642 C C . ALA A 1 209 ? 30.835 6.504 -57.129 1.00 96.31 209 ALA A C 1
ATOM 1644 O O . ALA A 1 209 ? 30.062 6.363 -56.184 1.00 96.31 209 ALA A O 1
ATOM 1645 N N . LEU A 1 210 ? 32.044 5.932 -57.143 1.00 95.94 210 LEU A N 1
ATOM 1646 C CA . LEU A 1 210 ? 32.557 5.114 -56.041 1.00 95.94 210 LEU A CA 1
ATOM 1647 C C . LEU A 1 210 ? 32.738 5.924 -54.756 1.00 95.94 210 LEU A C 1
ATOM 1649 O O . LEU A 1 210 ? 32.448 5.423 -53.671 1.00 95.94 210 LEU A O 1
ATOM 1653 N N . LYS A 1 211 ? 33.191 7.177 -54.859 1.00 95.88 211 LYS A N 1
ATOM 1654 C CA . LYS A 1 211 ? 33.313 8.069 -53.704 1.00 95.88 211 LYS A CA 1
ATOM 1655 C C . LYS A 1 211 ? 31.947 8.366 -53.080 1.00 95.88 211 LYS A C 1
ATOM 1657 O O . LYS A 1 211 ? 31.805 8.233 -51.870 1.00 95.88 211 LYS A O 1
ATOM 1662 N N . GLU A 1 212 ? 30.949 8.702 -53.896 1.00 97.12 212 GLU A N 1
ATOM 1663 C CA . GLU A 1 212 ? 29.578 8.947 -53.428 1.00 97.12 212 GLU A CA 1
ATOM 1664 C C . GLU A 1 212 ? 28.946 7.686 -52.803 1.00 97.12 212 GLU A C 1
ATOM 1666 O O . GLU A 1 212 ? 28.243 7.779 -51.798 1.00 97.12 212 GLU A O 1
ATOM 1671 N N . ASP A 1 213 ? 29.205 6.496 -53.358 1.00 96.88 213 ASP A N 1
ATOM 1672 C CA . ASP A 1 213 ? 28.753 5.220 -52.781 1.00 96.88 213 ASP A CA 1
ATOM 1673 C C . ASP A 1 213 ? 29.424 4.921 -51.429 1.00 96.88 213 ASP A C 1
ATOM 1675 O O . ASP A 1 213 ? 28.759 4.506 -50.478 1.00 96.88 213 ASP A O 1
ATOM 1679 N N . LEU A 1 214 ? 30.731 5.173 -51.310 1.00 95.69 214 LEU A N 1
ATOM 1680 C CA . LEU A 1 214 ? 31.458 5.015 -50.049 1.00 95.69 214 LEU A CA 1
ATOM 1681 C C . LEU A 1 214 ? 30.969 5.993 -48.976 1.00 95.69 214 LEU A C 1
ATOM 1683 O O . LEU A 1 214 ? 30.768 5.574 -47.839 1.00 95.69 214 LEU A O 1
ATOM 1687 N N . GLU A 1 215 ? 30.732 7.258 -49.326 1.00 96.81 215 GLU A N 1
ATOM 1688 C CA . GLU A 1 215 ? 30.170 8.256 -48.405 1.00 96.81 215 GLU A CA 1
ATOM 1689 C C . GLU A 1 215 ? 28.791 7.810 -47.889 1.00 96.81 215 GLU A C 1
ATOM 1691 O O . GLU A 1 215 ? 28.580 7.753 -46.676 1.00 96.81 215 GLU A O 1
ATOM 1696 N N . LYS A 1 216 ? 27.899 7.343 -48.776 1.00 97.81 216 LYS A N 1
ATOM 1697 C CA . LYS A 1 216 ? 26.591 6.780 -48.383 1.00 97.81 216 LYS A CA 1
ATOM 1698 C C . LYS A 1 216 ? 26.710 5.554 -47.477 1.00 97.81 216 LYS A C 1
ATOM 1700 O O . LYS A 1 216 ? 25.916 5.386 -46.547 1.00 97.81 216 LYS A O 1
ATOM 1705 N N . LYS A 1 217 ? 27.680 4.672 -47.733 1.00 97.38 217 LYS A N 1
ATOM 1706 C CA . LYS A 1 217 ? 27.929 3.492 -46.889 1.00 97.38 217 LYS A CA 1
ATOM 1707 C C . LYS A 1 217 ? 28.424 3.881 -45.500 1.00 97.38 217 LYS A C 1
ATOM 1709 O O . LYS A 1 217 ? 27.961 3.293 -44.528 1.00 97.38 217 LYS A O 1
ATOM 1714 N N . ILE A 1 218 ? 29.307 4.874 -45.396 1.00 96.25 218 ILE A N 1
ATOM 1715 C CA . ILE A 1 218 ? 29.789 5.395 -44.109 1.00 96.25 218 ILE A CA 1
ATOM 1716 C C . ILE A 1 218 ? 28.626 5.980 -43.302 1.00 96.25 218 ILE A C 1
ATOM 1718 O O . ILE A 1 218 ? 28.466 5.626 -42.136 1.00 96.25 218 ILE A O 1
ATOM 1722 N N . GLU A 1 219 ? 27.772 6.798 -43.925 1.00 97.19 219 GLU A N 1
ATOM 1723 C CA . GLU A 1 219 ? 26.573 7.343 -43.272 1.00 97.19 219 GLU A CA 1
ATOM 1724 C C . GLU A 1 219 ? 25.627 6.232 -42.797 1.00 97.19 219 GLU A C 1
ATOM 1726 O O . GLU A 1 219 ? 25.149 6.255 -41.664 1.00 97.19 219 GLU A O 1
ATOM 1731 N N . THR A 1 220 ? 25.397 5.214 -43.632 1.00 97.50 220 THR A N 1
ATOM 1732 C CA . THR A 1 220 ? 24.526 4.080 -43.285 1.00 97.50 220 THR A CA 1
ATOM 1733 C C . THR A 1 220 ? 25.074 3.281 -42.099 1.00 97.50 220 THR A C 1
ATOM 1735 O O . THR A 1 220 ? 24.307 2.903 -41.214 1.00 97.50 220 THR A O 1
ATOM 1738 N N . ILE A 1 221 ? 26.389 3.041 -42.054 1.00 96.75 221 ILE A N 1
ATOM 1739 C CA . ILE A 1 221 ? 27.048 2.355 -40.931 1.00 96.75 221 ILE A CA 1
ATOM 1740 C C . ILE A 1 221 ? 26.948 3.198 -39.655 1.00 96.75 221 ILE A C 1
ATOM 1742 O O . ILE A 1 221 ? 26.609 2.650 -38.608 1.00 96.75 221 ILE A O 1
ATOM 1746 N N . GLY A 1 222 ? 27.169 4.514 -39.743 1.00 97.12 222 GLY A N 1
ATOM 1747 C CA . GLY A 1 222 ? 27.024 5.425 -38.603 1.00 97.12 222 GLY A CA 1
ATOM 1748 C C . GLY A 1 222 ? 25.608 5.405 -38.023 1.00 97.12 222 GLY A C 1
ATOM 1749 O O . GLY A 1 222 ? 25.429 5.176 -36.831 1.00 97.12 222 GLY A O 1
ATOM 1750 N N . LEU A 1 223 ? 24.584 5.515 -38.876 1.00 96.94 223 LEU A N 1
ATOM 1751 C CA . LEU A 1 223 ? 23.183 5.425 -38.448 1.00 96.94 223 LEU A CA 1
ATOM 1752 C C . LEU A 1 223 ? 22.831 4.058 -37.840 1.00 96.94 223 LEU A C 1
ATOM 1754 O O . LEU A 1 223 ? 21.988 3.982 -36.946 1.00 96.94 223 LEU A O 1
ATOM 1758 N N . ALA A 1 224 ? 23.430 2.969 -38.327 1.00 96.31 224 ALA A N 1
ATOM 1759 C CA . ALA A 1 224 ? 23.223 1.638 -37.760 1.00 96.31 224 ALA A CA 1
ATOM 1760 C C . ALA A 1 224 ? 23.833 1.517 -36.353 1.00 96.31 224 ALA A C 1
ATOM 1762 O O . ALA A 1 224 ? 23.189 0.957 -35.467 1.00 96.31 224 ALA A O 1
ATOM 1763 N N . GLN A 1 225 ? 25.022 2.087 -36.137 1.00 97.06 225 GLN A N 1
ATOM 1764 C CA . GLN A 1 225 ? 25.674 2.138 -34.825 1.00 97.06 225 GLN A CA 1
ATOM 1765 C C . GLN A 1 225 ? 24.870 2.980 -33.829 1.00 97.06 225 GLN A C 1
ATOM 1767 O O . GLN A 1 225 ? 24.557 2.498 -32.745 1.00 97.06 225 GLN A O 1
ATOM 1772 N N . GLU A 1 226 ? 24.427 4.178 -34.219 1.00 97.12 226 GLU A N 1
ATOM 1773 C CA . GLU A 1 226 ? 23.582 5.023 -33.363 1.00 97.12 226 GLU A CA 1
ATOM 1774 C C . GLU A 1 226 ? 22.273 4.318 -32.977 1.00 97.12 226 GLU A C 1
ATOM 1776 O O . GLU A 1 226 ? 21.845 4.357 -31.824 1.00 97.12 226 GLU A O 1
ATOM 1781 N N . ARG A 1 227 ? 21.631 3.618 -33.924 1.00 97.06 227 ARG A N 1
ATOM 1782 C CA . ARG A 1 227 ? 20.430 2.817 -33.635 1.00 97.06 227 ARG A CA 1
ATOM 1783 C C . ARG A 1 227 ? 20.713 1.691 -32.647 1.00 97.06 227 ARG A C 1
ATOM 1785 O O . ARG A 1 227 ? 19.861 1.419 -31.802 1.00 97.06 227 ARG A O 1
ATOM 1792 N N . GLN A 1 228 ? 21.870 1.043 -32.753 1.00 97.81 228 GLN A N 1
ATOM 1793 C CA . GLN A 1 228 ? 22.281 0.003 -31.817 1.00 97.81 228 GLN A CA 1
ATOM 1794 C C . GLN A 1 228 ? 22.488 0.581 -30.410 1.00 97.81 228 GLN A C 1
ATOM 1796 O O . GLN A 1 228 ? 21.910 0.060 -29.460 1.00 97.81 228 GLN A O 1
ATOM 1801 N N . GLU A 1 229 ? 23.214 1.691 -30.276 1.00 97.44 229 GLU A N 1
ATOM 1802 C CA . GLU A 1 229 ? 23.435 2.361 -28.986 1.00 97.44 229 GLU A CA 1
ATOM 1803 C C . GLU A 1 229 ? 22.114 2.817 -28.341 1.00 97.44 229 GLU A C 1
ATOM 1805 O O . GLU A 1 229 ? 21.884 2.629 -27.142 1.00 97.44 229 GLU A O 1
ATOM 1810 N N . ILE A 1 230 ? 21.187 3.359 -29.139 1.00 96.88 230 ILE A N 1
ATOM 1811 C CA . ILE A 1 230 ? 19.840 3.709 -28.669 1.00 96.88 230 ILE A CA 1
ATOM 1812 C C . ILE A 1 230 ? 19.091 2.456 -28.192 1.00 96.88 230 ILE A C 1
ATOM 1814 O O . ILE A 1 230 ? 18.462 2.486 -27.138 1.00 96.88 230 ILE A O 1
ATOM 1818 N N . SER A 1 231 ? 19.172 1.343 -28.924 1.00 97.62 231 SER A N 1
ATOM 1819 C CA . SER A 1 231 ? 18.524 0.090 -28.525 1.00 97.62 231 SER A CA 1
ATOM 1820 C C . SER A 1 231 ? 19.102 -0.478 -27.223 1.00 97.62 231 SER A C 1
ATOM 1822 O O . SER A 1 231 ? 18.349 -0.954 -26.375 1.00 97.62 231 SER A O 1
ATOM 1824 N N . GLU A 1 232 ? 20.422 -0.433 -27.043 1.00 97.75 232 GLU A N 1
ATOM 1825 C CA . GLU A 1 232 ? 21.095 -0.925 -25.834 1.00 97.75 232 GLU A CA 1
ATOM 1826 C C . GLU A 1 232 ? 20.750 -0.064 -24.612 1.00 97.75 232 GLU A C 1
ATOM 1828 O O . GLU A 1 232 ? 20.421 -0.589 -23.545 1.00 97.75 232 GLU A O 1
ATOM 1833 N N . THR A 1 233 ? 20.746 1.263 -24.767 1.00 97.50 233 THR A N 1
ATOM 1834 C CA . THR A 1 233 ? 20.359 2.185 -23.686 1.00 97.50 233 THR A CA 1
ATOM 1835 C C . THR A 1 233 ? 18.884 2.052 -23.307 1.00 97.50 233 THR A C 1
ATOM 1837 O O . THR A 1 233 ? 18.562 2.068 -22.118 1.00 97.50 233 THR A O 1
ATOM 1840 N N . GLN A 1 234 ? 17.990 1.855 -24.282 1.00 97.88 234 GLN A N 1
ATOM 1841 C CA . GLN A 1 234 ? 16.578 1.554 -24.029 1.00 97.88 234 GLN A CA 1
ATOM 1842 C C . GLN A 1 234 ? 16.410 0.246 -23.253 1.00 97.88 234 GLN A C 1
ATOM 1844 O O . GLN A 1 234 ? 15.702 0.226 -22.248 1.00 97.88 234 GLN A O 1
ATOM 1849 N N . TYR A 1 235 ? 17.108 -0.819 -23.656 1.00 98.19 235 TYR A N 1
ATOM 1850 C CA . TYR A 1 235 ? 17.068 -2.099 -22.952 1.00 98.19 235 TYR A CA 1
ATOM 1851 C C . TYR A 1 235 ? 17.537 -1.970 -21.495 1.00 98.19 235 TYR A C 1
ATOM 1853 O O . TYR A 1 235 ? 16.855 -2.428 -20.579 1.00 98.19 235 TYR A O 1
ATOM 1861 N N . LEU A 1 236 ? 18.666 -1.296 -21.255 1.00 98.12 236 LEU A N 1
ATOM 1862 C CA . LEU A 1 236 ? 19.171 -1.066 -19.898 1.00 98.12 236 LEU A CA 1
ATOM 1863 C C . LEU A 1 236 ? 18.191 -0.250 -19.046 1.00 98.12 236 LEU A C 1
ATOM 1865 O O . LEU A 1 236 ? 17.994 -0.553 -17.868 1.00 98.12 236 LEU A O 1
ATOM 1869 N N . PHE A 1 237 ? 17.547 0.756 -19.638 1.00 98.19 237 PHE A N 1
ATOM 1870 C CA . PHE A 1 237 ? 16.522 1.545 -18.963 1.00 98.19 237 PHE A CA 1
ATOM 1871 C C . PHE A 1 237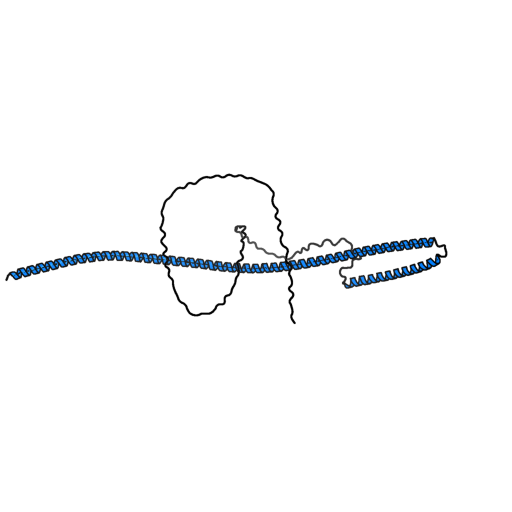 ? 15.295 0.701 -18.588 1.00 98.19 237 PHE A C 1
ATOM 1873 O O . PHE A 1 237 ? 14.819 0.772 -17.453 1.00 98.19 237 PHE A O 1
ATOM 1880 N N . GLU A 1 238 ? 14.809 -0.146 -19.499 1.00 98.00 238 GLU A N 1
ATOM 1881 C CA . GLU A 1 238 ? 13.697 -1.063 -19.231 1.00 98.00 238 GLU A CA 1
ATOM 1882 C C . GLU A 1 238 ? 14.024 -2.070 -18.121 1.00 98.00 238 GLU A C 1
ATOM 1884 O O . GLU A 1 238 ? 13.181 -2.335 -17.258 1.00 98.00 238 GLU A O 1
ATOM 1889 N N . VAL A 1 239 ? 15.248 -2.607 -18.107 1.00 98.44 239 VAL A N 1
ATOM 1890 C CA . VAL A 1 239 ? 15.722 -3.510 -17.047 1.00 98.44 239 VAL A CA 1
ATOM 1891 C C . VAL A 1 239 ? 15.745 -2.792 -15.696 1.00 98.44 239 VAL A C 1
ATOM 1893 O O . VAL A 1 239 ? 15.173 -3.306 -14.736 1.00 98.44 239 VAL A O 1
ATOM 1896 N N . ALA A 1 240 ? 16.299 -1.578 -15.625 1.00 98.38 240 ALA A N 1
ATOM 1897 C CA . ALA A 1 240 ? 16.358 -0.802 -14.385 1.00 98.38 240 ALA A CA 1
ATOM 1898 C C . ALA A 1 240 ? 14.960 -0.468 -13.825 1.00 98.38 240 ALA A C 1
ATOM 1900 O O . ALA A 1 240 ? 14.722 -0.564 -12.615 1.00 98.38 240 ALA A O 1
ATOM 1901 N N . ILE A 1 241 ? 14.003 -0.124 -14.698 1.00 98.38 241 ILE A N 1
ATOM 1902 C CA . ILE A 1 241 ? 12.600 0.067 -14.301 1.00 98.38 241 ILE A CA 1
ATOM 1903 C C . ILE A 1 241 ? 12.021 -1.239 -13.758 1.00 98.38 241 ILE A C 1
ATOM 1905 O O . ILE A 1 241 ? 11.391 -1.238 -12.701 1.00 98.38 241 ILE A O 1
ATOM 1909 N N . ARG A 1 242 ? 12.228 -2.360 -14.457 1.00 98.38 242 ARG A N 1
ATOM 1910 C CA . ARG A 1 242 ? 11.696 -3.663 -14.041 1.00 98.38 242 ARG A CA 1
ATOM 1911 C C . ARG A 1 242 ? 12.232 -4.088 -12.677 1.00 98.38 242 ARG A C 1
ATOM 1913 O O . ARG A 1 242 ? 11.459 -4.596 -11.866 1.00 98.38 242 ARG A O 1
ATOM 1920 N N . GLU A 1 243 ? 13.519 -3.887 -12.419 1.00 98.44 243 GLU A N 1
ATOM 1921 C CA . GLU A 1 243 ? 14.145 -4.179 -11.126 1.00 98.44 243 GLU A CA 1
ATOM 1922 C C . GLU A 1 243 ? 13.552 -3.316 -10.011 1.00 98.44 243 GLU A C 1
ATOM 1924 O O . GLU A 1 243 ? 13.159 -3.841 -8.969 1.00 98.44 243 GLU A O 1
ATOM 1929 N N . THR A 1 244 ? 13.400 -2.013 -10.260 1.00 98.50 244 THR A N 1
ATOM 1930 C CA . THR A 1 244 ? 12.804 -1.076 -9.295 1.00 98.50 244 THR A CA 1
ATOM 1931 C C . THR A 1 244 ? 11.362 -1.466 -8.964 1.00 98.50 244 THR A C 1
ATOM 1933 O O . THR A 1 244 ? 11.024 -1.633 -7.795 1.00 98.50 244 THR A O 1
ATOM 1936 N N . LEU A 1 245 ? 10.531 -1.714 -9.982 1.00 98.25 245 LEU A N 1
ATOM 1937 C CA . LEU A 1 245 ? 9.138 -2.135 -9.798 1.00 98.25 245 LEU A CA 1
ATOM 1938 C C . LEU A 1 245 ? 9.022 -3.501 -9.112 1.00 98.25 245 LEU A C 1
ATOM 1940 O O . LEU A 1 245 ? 8.080 -3.741 -8.360 1.00 98.25 245 LEU A O 1
ATOM 1944 N N . THR A 1 246 ? 9.959 -4.414 -9.374 1.00 98.38 246 THR A N 1
ATOM 1945 C CA . THR A 1 246 ? 9.993 -5.723 -8.709 1.00 98.38 246 THR A CA 1
ATOM 1946 C C . THR A 1 246 ? 10.274 -5.556 -7.223 1.00 98.38 246 THR A C 1
ATOM 1948 O O . THR A 1 246 ? 9.548 -6.117 -6.410 1.00 98.38 246 THR A O 1
ATOM 1951 N N . LYS A 1 247 ? 11.255 -4.721 -6.870 1.00 98.00 247 LYS A N 1
ATOM 1952 C CA . LYS A 1 247 ? 11.577 -4.423 -5.476 1.00 98.00 247 LYS A CA 1
ATOM 1953 C C . LYS A 1 247 ? 10.405 -3.763 -4.745 1.00 98.00 247 LYS A C 1
ATOM 1955 O O . LYS A 1 247 ? 10.020 -4.236 -3.685 1.00 98.00 247 LYS A O 1
ATOM 1960 N N . GLU A 1 248 ? 9.794 -2.735 -5.336 1.00 98.50 248 GLU A N 1
ATOM 1961 C CA . GLU A 1 248 ? 8.625 -2.065 -4.746 1.00 98.50 248 GLU A CA 1
ATOM 1962 C C . GLU A 1 248 ? 7.451 -3.029 -4.537 1.00 98.50 248 GLU A C 1
ATOM 1964 O O . GLU A 1 248 ? 6.788 -2.992 -3.502 1.00 98.50 248 GLU A O 1
ATOM 1969 N N . ARG A 1 249 ? 7.199 -3.929 -5.495 1.00 98.56 249 ARG A N 1
ATOM 1970 C CA . ARG A 1 249 ? 6.158 -4.955 -5.364 1.00 98.56 249 ARG A CA 1
ATOM 1971 C C . ARG A 1 249 ? 6.447 -5.903 -4.201 1.00 98.56 249 ARG A C 1
ATOM 1973 O O . ARG A 1 249 ? 5.526 -6.230 -3.456 1.00 98.56 249 ARG A O 1
ATOM 1980 N N . ASP A 1 250 ? 7.687 -6.352 -4.060 1.00 98.50 250 ASP A N 1
ATOM 1981 C CA . ASP A 1 250 ? 8.070 -7.296 -3.013 1.00 98.50 250 ASP A CA 1
ATOM 1982 C C . ASP A 1 250 ? 8.027 -6.628 -1.621 1.00 98.50 250 ASP A C 1
ATOM 1984 O O . ASP A 1 250 ? 7.495 -7.219 -0.677 1.00 98.50 250 ASP A O 1
ATOM 1988 N N . ASP A 1 251 ? 8.460 -5.366 -1.516 1.00 98.31 251 ASP A N 1
ATOM 1989 C CA . ASP A 1 251 ? 8.357 -4.552 -0.296 1.00 98.31 251 ASP A CA 1
ATOM 1990 C C . ASP A 1 251 ? 6.883 -4.358 0.119 1.00 98.31 251 ASP A C 1
ATOM 1992 O O . ASP A 1 251 ? 6.504 -4.652 1.257 1.00 98.31 251 ASP A O 1
ATOM 1996 N N . LEU A 1 252 ? 6.012 -3.962 -0.821 1.00 98.50 252 LEU A N 1
ATOM 1997 C CA . LEU A 1 252 ? 4.569 -3.814 -0.577 1.00 98.50 252 LEU A CA 1
ATOM 1998 C C . LEU A 1 252 ? 3.899 -5.140 -0.200 1.00 98.50 252 LEU A C 1
ATOM 2000 O O . LEU A 1 252 ? 2.973 -5.173 0.614 1.00 98.50 252 LEU A O 1
ATOM 2004 N N . GLN A 1 253 ? 4.346 -6.249 -0.787 1.00 98.31 253 GLN A N 1
ATOM 2005 C CA . GLN A 1 253 ? 3.831 -7.571 -0.453 1.00 98.31 253 GLN A CA 1
ATOM 2006 C C . GLN A 1 253 ? 4.229 -7.978 0.974 1.00 98.31 253 GLN A C 1
ATOM 2008 O O . GLN A 1 253 ? 3.416 -8.590 1.674 1.00 98.31 253 GLN A O 1
ATOM 2013 N N . SER A 1 254 ? 5.433 -7.614 1.427 1.00 98.19 254 SER A N 1
ATOM 2014 C CA . SER A 1 254 ? 5.861 -7.803 2.817 1.00 98.19 254 SER A CA 1
ATOM 2015 C C . SER A 1 254 ? 5.005 -6.979 3.782 1.00 98.19 254 SER A C 1
ATOM 2017 O O . SER A 1 254 ? 4.426 -7.541 4.712 1.00 98.19 254 SER A O 1
ATOM 2019 N N . GLU A 1 255 ? 4.828 -5.681 3.516 1.00 98.62 255 GLU A N 1
ATOM 2020 C CA . GLU A 1 255 ? 4.002 -4.786 4.343 1.00 98.62 255 GLU A CA 1
ATOM 2021 C C . GLU A 1 255 ? 2.548 -5.276 4.431 1.00 98.62 255 GLU A C 1
ATOM 2023 O O . GLU A 1 255 ? 1.948 -5.327 5.508 1.00 98.62 255 GLU A O 1
ATOM 2028 N N . LYS A 1 256 ? 1.980 -5.730 3.307 1.00 98.62 256 LYS A N 1
ATOM 2029 C CA . LYS A 1 256 ? 0.644 -6.335 3.274 1.00 98.62 256 LYS A CA 1
ATOM 2030 C C . LYS A 1 256 ? 0.540 -7.538 4.214 1.00 98.62 256 LYS A C 1
ATOM 2032 O O . LYS A 1 256 ? -0.462 -7.670 4.918 1.00 98.62 256 LYS A O 1
ATOM 2037 N N . ASN A 1 257 ? 1.535 -8.423 4.220 1.00 98.31 257 ASN A N 1
ATOM 2038 C CA . ASN A 1 257 ? 1.525 -9.604 5.083 1.00 98.31 257 ASN A CA 1
ATOM 2039 C C . ASN A 1 257 ? 1.600 -9.214 6.568 1.00 98.31 257 ASN A C 1
ATOM 2041 O O . ASN A 1 257 ? 0.869 -9.778 7.386 1.00 98.31 257 ASN A O 1
ATOM 2045 N N . GLU A 1 258 ? 2.419 -8.219 6.912 1.00 98.44 258 GLU A N 1
ATOM 2046 C CA . GLU A 1 258 ? 2.505 -7.679 8.273 1.00 98.44 258 GLU A CA 1
ATOM 2047 C C . GLU A 1 258 ? 1.177 -7.063 8.730 1.00 98.44 258 GLU A C 1
ATOM 2049 O O . GLU A 1 258 ? 0.711 -7.342 9.837 1.00 98.44 258 GLU A O 1
ATOM 2054 N N . LEU A 1 259 ? 0.508 -6.295 7.865 1.00 98.44 259 LEU A N 1
ATOM 2055 C CA . LEU A 1 259 ? -0.801 -5.708 8.161 1.00 98.44 259 LEU A CA 1
ATOM 2056 C C . LEU A 1 259 ? -1.890 -6.766 8.359 1.00 98.44 259 LEU A C 1
ATOM 2058 O O . LEU A 1 259 ? -2.730 -6.622 9.247 1.00 98.44 259 LEU A O 1
ATOM 2062 N N . VAL A 1 260 ? -1.879 -7.843 7.570 1.00 98.56 260 VAL A N 1
ATOM 2063 C CA . VAL A 1 260 ? -2.801 -8.976 7.760 1.00 98.56 260 VAL A CA 1
ATOM 2064 C C . VAL A 1 260 ? -2.571 -9.637 9.120 1.00 98.56 260 VAL A C 1
ATOM 2066 O O . VAL A 1 260 ? -3.537 -9.926 9.833 1.00 98.56 260 VAL A O 1
ATOM 2069 N N . LEU A 1 261 ? -1.311 -9.816 9.523 1.00 98.38 261 LEU A N 1
ATOM 2070 C CA . LEU A 1 261 ? -0.982 -10.360 10.837 1.00 98.38 261 LEU A CA 1
ATOM 2071 C C . LEU A 1 261 ? -1.458 -9.425 11.959 1.00 98.38 261 LEU A C 1
ATOM 2073 O O . LEU A 1 261 ? -2.160 -9.870 12.867 1.00 98.38 261 LEU A O 1
ATOM 2077 N N . ALA A 1 262 ? -1.162 -8.127 11.869 1.00 98.25 262 ALA A N 1
ATOM 2078 C CA . ALA A 1 262 ? -1.601 -7.132 12.847 1.00 98.25 262 ALA A CA 1
ATOM 2079 C C . ALA A 1 262 ? -3.133 -7.073 12.963 1.00 98.25 262 ALA A C 1
ATOM 2081 O O . ALA A 1 262 ? -3.675 -7.041 14.069 1.00 98.25 262 ALA A O 1
ATOM 2082 N N . LYS A 1 263 ? -3.846 -7.134 11.832 1.00 98.44 263 LYS A N 1
ATOM 2083 C CA . LYS A 1 263 ? -5.311 -7.181 11.801 1.00 98.44 263 LYS A CA 1
ATOM 2084 C C . LYS A 1 263 ? -5.851 -8.391 12.564 1.00 98.44 263 LYS A C 1
ATOM 2086 O O . LYS A 1 263 ? -6.709 -8.214 13.424 1.00 98.44 263 LYS A O 1
ATOM 2091 N N . SER A 1 264 ? -5.319 -9.589 12.313 1.00 98.31 264 SER A N 1
ATOM 2092 C CA . SER A 1 264 ? -5.780 -10.802 13.007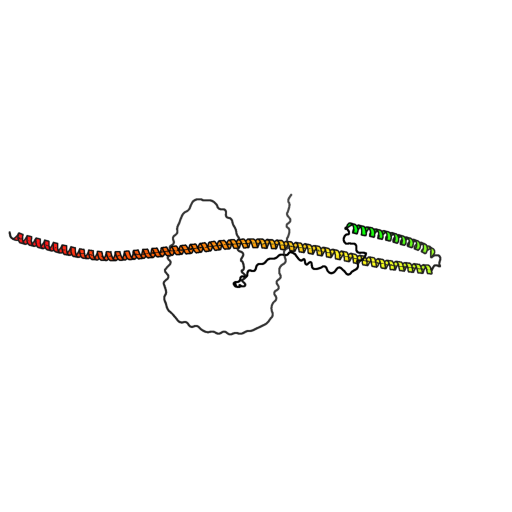 1.00 98.31 264 SER A CA 1
ATOM 2093 C C . SER A 1 264 ? -5.529 -10.759 14.522 1.00 98.31 264 SER A C 1
ATOM 2095 O O . SER A 1 264 ? -6.363 -11.210 15.307 1.00 98.31 264 SER A O 1
ATOM 2097 N N . GLN A 1 265 ? -4.421 -10.152 14.961 1.00 97.75 265 GLN A N 1
ATOM 2098 C CA . GLN A 1 265 ? -4.148 -9.938 16.385 1.00 97.75 265 GLN A CA 1
ATOM 2099 C C . GLN A 1 265 ? -5.158 -8.981 17.028 1.00 97.75 265 GLN A C 1
ATOM 2101 O O . GLN A 1 265 ? -5.654 -9.254 18.123 1.00 97.75 265 GLN A O 1
ATOM 2106 N N . VAL A 1 266 ? -5.486 -7.876 16.350 1.00 98.25 266 VAL A N 1
ATOM 2107 C CA . VAL A 1 266 ? -6.489 -6.913 16.828 1.00 98.25 266 VAL A CA 1
ATOM 2108 C C . VAL A 1 266 ? -7.875 -7.552 16.891 1.00 98.25 266 VAL A C 1
ATOM 2110 O O . VAL A 1 266 ? -8.570 -7.378 17.890 1.00 98.25 266 VAL A O 1
ATOM 2113 N N . GLU A 1 267 ? -8.263 -8.324 15.874 1.00 97.75 267 GLU A N 1
ATOM 2114 C CA . GLU A 1 267 ? -9.534 -9.056 15.855 1.00 97.75 267 GLU A CA 1
ATOM 2115 C C . GLU A 1 267 ? -9.630 -10.035 17.034 1.00 97.75 267 GLU A C 1
ATOM 2117 O O . GLU A 1 267 ? -10.607 -9.997 17.782 1.00 97.75 267 GLU A O 1
ATOM 2122 N N . SER A 1 268 ? -8.578 -10.814 17.301 1.00 98.00 268 SER A N 1
ATOM 2123 C CA . SER A 1 268 ? -8.540 -11.720 18.457 1.00 98.00 268 SER A CA 1
ATOM 2124 C C .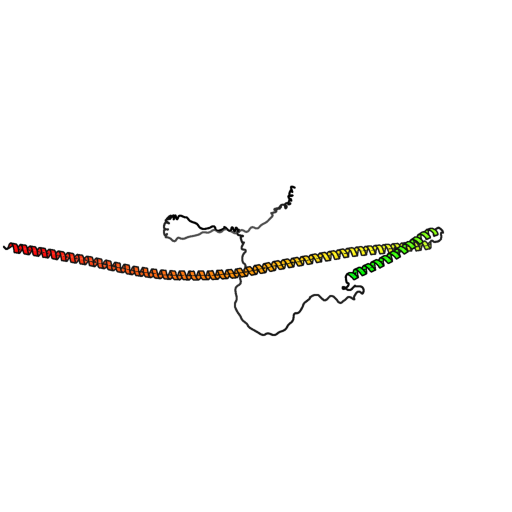 SER A 1 268 ? -8.627 -10.979 19.800 1.00 98.00 268 SER A C 1
ATOM 2126 O O . SER A 1 268 ? -9.365 -11.384 20.704 1.00 98.00 268 SER A O 1
ATOM 2128 N N . ALA A 1 269 ? -7.909 -9.860 19.946 1.00 98.06 269 ALA A N 1
ATOM 2129 C CA . ALA A 1 269 ? -7.976 -9.034 21.151 1.00 98.06 269 ALA A CA 1
ATOM 2130 C C . ALA A 1 269 ? -9.380 -8.443 21.359 1.00 98.06 269 ALA A C 1
ATOM 2132 O O . ALA A 1 269 ? -9.877 -8.392 22.489 1.00 98.06 269 ALA A O 1
ATOM 2133 N N . TYR A 1 270 ? -10.035 -8.038 20.272 1.00 98.06 270 TYR A N 1
ATOM 2134 C CA . TYR A 1 270 ? -11.390 -7.510 20.290 1.00 98.06 270 TYR A CA 1
ATOM 2135 C C . TYR A 1 270 ? -12.424 -8.573 20.690 1.00 98.06 270 TYR A C 1
ATOM 2137 O O . TYR A 1 270 ? -13.254 -8.320 21.566 1.00 98.06 270 TYR A O 1
ATOM 2145 N N . GLU A 1 271 ? -12.344 -9.784 20.134 1.00 98.25 271 GLU A N 1
ATOM 2146 C CA . GLU A 1 271 ? -13.206 -10.913 20.518 1.00 98.25 271 GLU A CA 1
ATOM 2147 C C . GLU A 1 271 ? -13.050 -11.283 21.998 1.00 98.25 271 GLU A C 1
ATOM 2149 O O . GLU A 1 271 ? -14.037 -11.518 22.710 1.00 98.25 271 GLU A O 1
ATOM 2154 N N . LYS A 1 272 ? -11.807 -11.282 22.495 1.00 97.88 272 LYS A N 1
ATOM 2155 C CA . LYS A 1 272 ? -11.518 -11.508 23.913 1.00 97.88 272 LYS A CA 1
ATOM 2156 C C . LYS A 1 272 ? -12.169 -10.438 24.788 1.00 97.88 272 LYS A C 1
ATOM 2158 O O . LYS A 1 272 ? -12.825 -10.779 25.772 1.00 97.88 272 LYS A O 1
ATOM 2163 N N . TYR A 1 273 ? -12.024 -9.165 24.424 1.00 97.88 273 TYR A N 1
ATOM 2164 C CA . TYR A 1 273 ? -12.638 -8.052 25.148 1.00 97.88 273 TYR A CA 1
ATOM 2165 C C . TYR A 1 273 ? -14.170 -8.149 25.169 1.00 97.88 273 TYR A C 1
ATOM 2167 O O . TYR A 1 273 ? -14.786 -7.994 26.227 1.00 97.88 273 TYR A O 1
ATOM 2175 N N . GLN A 1 274 ? -14.801 -8.464 24.033 1.00 97.31 274 GLN A N 1
ATOM 2176 C CA . GLN A 1 274 ? -16.249 -8.677 23.977 1.00 97.31 274 GLN A CA 1
ATOM 2177 C C . GLN A 1 274 ? -16.698 -9.813 24.903 1.00 97.31 274 GLN A C 1
ATOM 2179 O O . GLN A 1 274 ? -17.684 -9.672 25.631 1.00 97.31 274 GLN A O 1
ATOM 2184 N N . SER A 1 275 ? -15.966 -10.928 24.901 1.00 97.00 275 SER A N 1
ATOM 2185 C CA . SER A 1 275 ? -16.283 -12.093 25.731 1.00 97.00 275 SER A CA 1
ATOM 2186 C C . SER A 1 275 ? -16.188 -11.768 27.222 1.00 97.00 275 SER A C 1
ATOM 2188 O O . SER A 1 275 ? -17.110 -12.075 27.976 1.00 97.00 275 SER A O 1
ATOM 2190 N N . GLN A 1 276 ? -15.123 -11.072 27.633 1.00 97.31 276 GLN A N 1
ATOM 2191 C CA . GLN A 1 276 ? -14.947 -10.604 29.012 1.00 97.31 276 GLN A CA 1
ATOM 2192 C C . GLN A 1 276 ? -16.072 -9.661 29.434 1.00 97.31 276 GLN A C 1
ATOM 2194 O O . GLN A 1 276 ? -16.672 -9.839 30.490 1.00 97.31 276 GLN A O 1
ATOM 2199 N N . THR A 1 277 ? -16.417 -8.708 28.572 1.00 96.06 277 THR A N 1
ATOM 2200 C CA . THR A 1 277 ? -17.496 -7.751 28.829 1.00 96.06 277 THR A CA 1
ATOM 2201 C C . THR A 1 277 ? -18.829 -8.473 29.048 1.00 96.06 277 THR A C 1
ATOM 2203 O O . THR A 1 277 ? -19.550 -8.191 30.004 1.00 96.06 277 THR A O 1
ATOM 2206 N N . LYS A 1 278 ? -19.154 -9.458 28.202 1.00 96.62 278 LYS A N 1
ATOM 2207 C CA . LYS A 1 278 ? -20.371 -10.271 28.342 1.00 96.62 278 LYS A CA 1
ATOM 2208 C C . LYS A 1 278 ? -20.391 -11.065 29.652 1.00 96.62 278 LYS A C 1
ATOM 2210 O O . LYS A 1 278 ? -21.436 -11.154 30.297 1.00 96.62 278 LYS A O 1
ATOM 2215 N N . GLU A 1 279 ? -19.253 -11.625 30.049 1.00 97.44 279 GLU A N 1
ATOM 2216 C CA . GLU A 1 279 ? -19.111 -12.344 31.315 1.00 97.44 279 GLU A CA 1
ATOM 2217 C C . GLU A 1 279 ? -19.323 -11.414 32.521 1.00 97.44 279 GLU A C 1
ATOM 2219 O O . GLU A 1 279 ? -20.061 -11.759 33.445 1.00 97.44 279 GLU A O 1
ATOM 2224 N N . GLU A 1 280 ? -18.739 -10.215 32.507 1.00 97.31 280 GLU A N 1
ATOM 2225 C CA . GLU A 1 280 ? -18.919 -9.217 33.567 1.00 97.31 280 GLU A CA 1
ATOM 2226 C C . GLU A 1 280 ? -20.372 -8.758 33.693 1.00 97.31 280 GLU A C 1
ATOM 2228 O O . GLU A 1 280 ? -20.902 -8.713 34.806 1.00 97.31 280 GLU A O 1
ATOM 2233 N N . TYR A 1 281 ? -21.053 -8.503 32.571 1.00 96.81 281 TYR A N 1
ATOM 2234 C CA . TYR A 1 281 ? -22.484 -8.194 32.585 1.00 96.81 281 TYR A CA 1
ATOM 2235 C C . TYR A 1 281 ? -23.311 -9.339 33.173 1.00 96.81 281 TYR A C 1
ATOM 2237 O O . TYR A 1 281 ? -24.190 -9.090 33.995 1.00 96.81 281 TYR A O 1
ATOM 2245 N N . SER A 1 282 ? -23.006 -10.592 32.821 1.00 97.44 282 SER A N 1
ATOM 2246 C CA . SER A 1 282 ? -23.692 -11.755 33.397 1.00 97.44 282 SER A CA 1
ATOM 2247 C C . SER A 1 282 ? -23.460 -11.875 34.907 1.00 97.44 282 SER A C 1
ATOM 2249 O O . SER A 1 282 ? -24.383 -12.225 35.643 1.00 97.44 282 SER A O 1
ATOM 2251 N N . LYS A 1 283 ? -22.245 -11.578 35.388 1.00 96.62 283 LYS A N 1
ATOM 2252 C CA . LYS A 1 283 ? -21.926 -11.562 36.825 1.00 96.62 283 LYS A CA 1
ATOM 2253 C C . LYS A 1 283 ? -22.683 -10.455 37.557 1.00 96.62 283 LYS A C 1
ATOM 2255 O O . LYS A 1 283 ? -23.206 -10.692 38.644 1.00 96.62 283 LYS A O 1
ATOM 2260 N N . LEU A 1 284 ? -22.739 -9.254 36.981 1.00 97.88 284 LEU A N 1
ATOM 2261 C CA . LEU A 1 284 ? -23.472 -8.125 37.555 1.00 97.88 284 LEU A CA 1
ATOM 2262 C C . LEU A 1 284 ? -24.978 -8.393 37.605 1.00 97.88 284 LEU A C 1
ATOM 2264 O O . LEU A 1 284 ? -25.592 -8.129 38.633 1.00 97.88 284 LEU A O 1
ATOM 2268 N N . ASP A 1 285 ? -25.558 -8.971 36.551 1.00 97.38 285 ASP A N 1
ATOM 2269 C CA . ASP A 1 285 ? -26.972 -9.364 36.528 1.00 97.38 285 ASP A CA 1
ATOM 2270 C C . ASP A 1 285 ? -27.304 -10.377 37.638 1.00 97.38 285 ASP A C 1
ATOM 2272 O O . ASP A 1 285 ? -28.300 -10.224 38.348 1.00 97.38 285 ASP A O 1
ATOM 2276 N N . GLY A 1 286 ? -26.423 -11.360 37.861 1.00 97.69 286 GLY A N 1
ATOM 2277 C CA . GLY A 1 286 ? -26.532 -12.299 38.981 1.00 97.69 286 GLY A CA 1
ATOM 2278 C C . GLY A 1 286 ? -26.551 -11.595 40.342 1.00 97.69 286 GLY A C 1
ATOM 2279 O O . GLY A 1 286 ? -27.483 -11.786 41.122 1.00 97.69 286 GLY A O 1
ATOM 2280 N N . LYS A 1 287 ? -25.583 -10.702 40.593 1.00 98.25 287 LYS A N 1
ATOM 2281 C CA . LYS A 1 287 ? -25.518 -9.916 41.841 1.00 98.25 287 LYS A CA 1
ATOM 2282 C C . LYS A 1 287 ? -26.746 -9.032 42.048 1.00 98.25 287 LYS A C 1
ATOM 2284 O O . LYS A 1 287 ? -27.228 -8.892 43.167 1.00 98.25 287 LYS A O 1
ATOM 2289 N N . ILE A 1 288 ? -27.263 -8.429 40.979 1.00 98.56 288 ILE A N 1
ATOM 2290 C CA . ILE A 1 288 ? -28.480 -7.612 41.046 1.00 98.56 288 ILE A CA 1
ATOM 2291 C C . ILE A 1 288 ? -29.667 -8.475 41.484 1.00 98.56 288 ILE A C 1
ATOM 2293 O O . ILE A 1 288 ? -30.423 -8.061 42.361 1.00 98.56 288 ILE A O 1
ATOM 2297 N N . LYS A 1 289 ? -29.820 -9.684 40.929 1.00 98.31 289 LYS A N 1
ATOM 2298 C CA . LYS A 1 289 ? -30.885 -10.618 41.329 1.00 98.31 289 LYS A CA 1
ATOM 2299 C C . LYS A 1 289 ? -30.773 -11.033 42.796 1.00 98.31 289 LYS A C 1
ATOM 2301 O O . LYS A 1 289 ? -31.783 -11.025 43.495 1.00 98.31 289 LYS A O 1
ATOM 2306 N N . GLU A 1 290 ? -29.568 -11.344 43.270 1.00 98.25 290 GLU A N 1
ATOM 2307 C CA . GLU A 1 290 ? -29.314 -11.673 44.680 1.00 98.25 290 GLU A CA 1
ATOM 2308 C C . GLU A 1 290 ? -29.723 -10.522 45.608 1.00 98.25 290 GLU A C 1
ATOM 2310 O O . GLU A 1 290 ? -30.555 -10.716 46.494 1.00 98.25 290 GLU A O 1
ATOM 2315 N N . LEU A 1 291 ? -29.244 -9.303 45.342 1.00 98.38 291 LEU A N 1
ATOM 2316 C CA . LEU A 1 291 ? -29.582 -8.119 46.140 1.00 98.38 291 LEU A CA 1
ATOM 2317 C C . LEU A 1 291 ? -31.083 -7.800 46.117 1.00 98.38 291 LEU A C 1
ATOM 2319 O O . LEU A 1 291 ? -31.649 -7.362 47.120 1.00 98.38 291 LEU A O 1
ATOM 2323 N N . VAL A 1 292 ? -31.758 -8.020 44.984 1.00 98.44 292 VAL A N 1
ATOM 2324 C CA . VAL A 1 292 ? -33.215 -7.859 44.888 1.00 98.44 292 VAL A CA 1
ATOM 2325 C C . VAL A 1 292 ? -33.938 -8.870 45.778 1.00 98.44 292 VAL A C 1
ATOM 2327 O O . VAL A 1 292 ? -34.875 -8.481 46.479 1.00 98.44 292 VAL A O 1
ATOM 2330 N N . ASN A 1 293 ? -33.498 -10.129 45.793 1.00 97.75 293 ASN A N 1
ATOM 2331 C CA . ASN A 1 293 ? -34.075 -11.167 46.645 1.00 97.75 293 ASN A CA 1
ATOM 2332 C C . ASN A 1 293 ? -33.847 -10.871 48.133 1.00 97.75 293 ASN A C 1
ATOM 2334 O O . ASN A 1 293 ? -34.789 -10.957 48.920 1.00 97.75 293 ASN A O 1
ATOM 2338 N N . GLU A 1 294 ? -32.639 -10.451 48.516 1.00 98.25 294 GLU A N 1
ATOM 2339 C CA . GLU A 1 294 ? -32.329 -10.038 49.890 1.00 98.25 294 GLU A CA 1
ATOM 2340 C C . GLU A 1 294 ? -33.194 -8.857 50.335 1.00 98.25 294 GLU A C 1
ATOM 2342 O O . GLU A 1 294 ? -33.800 -8.893 51.408 1.00 98.25 294 GLU A O 1
ATOM 2347 N N . ARG A 1 295 ? -33.321 -7.828 49.487 1.00 98.12 295 ARG A N 1
ATOM 2348 C CA . ARG A 1 295 ? -34.179 -6.668 49.755 1.00 98.12 295 ARG A CA 1
ATOM 2349 C C . ARG A 1 295 ? -35.635 -7.081 49.951 1.00 98.12 295 ARG A C 1
ATOM 2351 O O . ARG A 1 295 ? -36.286 -6.563 50.857 1.00 98.12 295 ARG A O 1
ATOM 2358 N N . ASN A 1 296 ? -36.153 -7.991 49.127 1.00 98.19 296 ASN A N 1
ATOM 2359 C CA . ASN A 1 296 ? -37.519 -8.499 49.269 1.00 98.19 296 ASN A CA 1
ATOM 2360 C C . ASN A 1 296 ? -37.693 -9.262 50.591 1.00 98.19 296 ASN A C 1
ATOM 2362 O O . ASN A 1 296 ? -38.610 -8.952 51.347 1.00 98.19 296 ASN A O 1
ATOM 2366 N N . GLY A 1 297 ? -36.767 -10.166 50.926 1.00 97.88 297 GLY A N 1
ATOM 2367 C CA . GLY A 1 297 ? -36.814 -10.913 52.185 1.00 97.88 297 GLY A CA 1
ATOM 2368 C C . GLY A 1 297 ? -36.714 -10.017 53.427 1.00 97.88 297 GLY A C 1
ATOM 2369 O O . GLY A 1 297 ? -37.412 -10.236 54.416 1.00 97.88 297 GLY A O 1
ATOM 2370 N N . LEU A 1 298 ? -35.889 -8.965 53.390 1.00 98.12 298 LEU A N 1
ATOM 2371 C CA . LEU A 1 298 ? -35.838 -7.961 54.459 1.00 98.12 298 LEU A CA 1
ATOM 2372 C C . LEU A 1 298 ? -37.137 -7.153 54.553 1.00 98.12 298 LEU A C 1
ATOM 2374 O O . LEU A 1 298 ? -37.597 -6.874 55.659 1.00 98.12 298 LEU A O 1
ATOM 2378 N N . SER A 1 299 ? -37.747 -6.811 53.417 1.00 97.50 299 SER A N 1
ATOM 2379 C CA . SER A 1 299 ? -39.035 -6.113 53.384 1.00 97.50 299 SER A CA 1
ATOM 2380 C C . SER A 1 299 ? -40.151 -6.941 54.026 1.00 97.50 299 SER A C 1
ATOM 2382 O O . SER A 1 299 ? -40.974 -6.392 54.754 1.00 97.50 299 SER A O 1
ATOM 2384 N N . GLU A 1 300 ? -40.176 -8.254 53.792 1.00 97.94 300 GLU A N 1
ATOM 2385 C CA . GLU A 1 300 ? -41.140 -9.167 54.416 1.00 97.94 300 GLU A CA 1
ATOM 2386 C C . GLU A 1 300 ? -40.934 -9.256 55.932 1.00 97.94 300 GLU A C 1
ATOM 2388 O O . GLU A 1 300 ? -41.892 -9.106 56.692 1.00 97.94 300 GLU A O 1
ATOM 2393 N N . LYS A 1 301 ? -39.682 -9.408 56.386 1.00 98.19 301 LYS A N 1
ATOM 2394 C CA . LYS A 1 301 ? -39.341 -9.409 57.821 1.00 98.19 301 LYS A CA 1
ATOM 2395 C C . LYS A 1 301 ? -39.733 -8.103 58.510 1.00 98.19 301 LYS A C 1
ATOM 2397 O O . LYS A 1 301 ? -40.259 -8.133 59.620 1.00 98.19 301 LYS A O 1
ATOM 2402 N N . LEU A 1 302 ? -39.496 -6.965 57.857 1.00 98.12 302 LEU A N 1
ATOM 2403 C CA . LEU A 1 302 ? -39.876 -5.655 58.382 1.00 98.12 302 LEU A CA 1
ATOM 2404 C C . LEU A 1 302 ? -41.398 -5.532 58.529 1.00 98.12 302 LEU A C 1
ATOM 2406 O O . LEU A 1 302 ? -41.875 -5.071 59.564 1.00 98.12 302 LEU A O 1
ATOM 2410 N N . ASN A 1 303 ? -42.158 -5.985 57.529 1.00 97.62 303 ASN A N 1
ATOM 2411 C CA . ASN A 1 303 ? -43.618 -5.996 57.594 1.00 97.62 303 ASN A CA 1
ATOM 2412 C C . ASN A 1 303 ? -44.133 -6.887 58.732 1.00 97.62 303 ASN A C 1
ATOM 2414 O O . ASN A 1 303 ? -45.000 -6.452 59.488 1.00 97.62 303 ASN A O 1
ATOM 2418 N N . ALA A 1 304 ? -43.576 -8.090 58.895 1.00 97.75 304 ALA A N 1
ATOM 2419 C CA . ALA A 1 304 ? -43.940 -8.993 59.987 1.00 97.75 304 ALA A CA 1
ATOM 2420 C C . ALA A 1 304 ? -43.654 -8.369 61.365 1.00 97.75 304 ALA A C 1
ATOM 2422 O O . ALA A 1 304 ? -44.527 -8.349 62.228 1.00 97.75 304 ALA A O 1
ATOM 2423 N N . SER A 1 305 ? -42.471 -7.772 61.545 1.00 98.00 305 SER A N 1
ATOM 2424 C CA . SER A 1 305 ? -42.111 -7.079 62.789 1.00 98.00 305 SER A CA 1
ATOM 2425 C C . SER A 1 305 ? -43.027 -5.881 63.078 1.00 98.00 305 SER A C 1
ATOM 2427 O O . SER A 1 305 ? -43.377 -5.626 64.229 1.00 98.00 305 SER A O 1
ATOM 2429 N N . CYS A 1 306 ? -43.470 -5.157 62.044 1.00 96.81 306 CYS A N 1
ATOM 2430 C CA . CYS A 1 306 ? -44.430 -4.067 62.201 1.00 96.81 306 CYS A CA 1
ATOM 2431 C C . CYS A 1 306 ? -45.798 -4.577 62.688 1.00 96.81 306 CYS A C 1
ATOM 2433 O O . CYS A 1 306 ? -46.362 -3.999 63.615 1.00 96.81 306 CYS A O 1
ATOM 2435 N N . GLN A 1 307 ? -46.291 -5.687 62.127 1.00 97.19 307 GLN A N 1
ATOM 2436 C CA . GLN A 1 307 ? -47.537 -6.330 62.565 1.00 97.19 307 GLN A CA 1
ATOM 2437 C C . GLN A 1 307 ? -47.451 -6.853 64.007 1.00 97.19 307 GLN A C 1
ATOM 2439 O O . GLN A 1 307 ? -48.383 -6.663 64.792 1.00 97.19 307 GLN A O 1
ATOM 2444 N N . GLU A 1 308 ? -46.329 -7.477 64.373 1.00 97.62 308 GLU A N 1
ATOM 2445 C CA . GLU A 1 308 ? -46.067 -7.948 65.737 1.00 97.62 308 GLU A CA 1
ATOM 2446 C C . GLU A 1 308 ? -46.055 -6.781 66.728 1.00 97.62 308 GLU A C 1
ATOM 2448 O O . GLU A 1 308 ? -46.751 -6.822 67.741 1.00 97.62 308 GLU A O 1
ATOM 2453 N N . LYS A 1 309 ? -45.348 -5.694 66.399 1.00 98.06 309 LYS A N 1
ATOM 2454 C CA . LYS A 1 309 ? -45.326 -4.478 67.216 1.00 98.06 309 LYS A CA 1
ATOM 2455 C C . LYS A 1 309 ? -46.734 -3.927 67.448 1.00 98.06 309 LYS A C 1
ATOM 2457 O O . LYS A 1 309 ? -47.074 -3.623 68.586 1.00 98.06 309 LYS A O 1
ATOM 2462 N N . THR A 1 310 ? -47.553 -3.811 66.402 1.00 97.81 310 THR A N 1
ATOM 2463 C CA . THR A 1 310 ? -48.940 -3.338 66.539 1.00 97.81 310 THR A CA 1
ATOM 2464 C C . THR A 1 310 ? -49.773 -4.266 67.426 1.00 97.81 310 THR A C 1
ATOM 2466 O O . THR A 1 310 ? -50.573 -3.790 68.229 1.00 97.81 310 THR A O 1
ATOM 2469 N N . SER A 1 311 ? -49.564 -5.580 67.325 1.00 97.12 311 SER A N 1
ATOM 2470 C CA . SER A 1 311 ? -50.248 -6.563 68.175 1.00 97.12 311 SER A CA 1
ATOM 2471 C C . SER A 1 311 ? -49.851 -6.405 69.648 1.00 97.12 311 SER A C 1
ATOM 2473 O O . SER A 1 311 ? -50.721 -6.308 70.511 1.00 97.12 311 SER A O 1
ATOM 2475 N N . LEU A 1 312 ? -48.551 -6.275 69.930 1.00 97.81 312 LEU A N 1
ATOM 247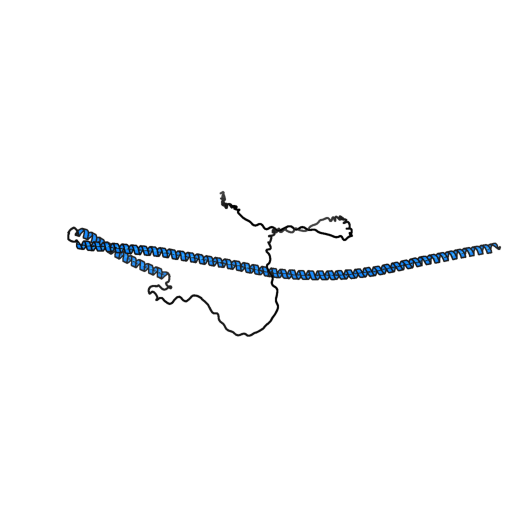6 C CA . LEU A 1 312 ? -48.036 -6.049 71.283 1.00 97.81 312 LEU A CA 1
ATOM 2477 C C . LEU A 1 312 ? -48.486 -4.705 71.864 1.00 97.81 312 LEU A C 1
ATOM 2479 O O . LEU A 1 312 ? -48.787 -4.626 73.049 1.00 97.81 312 LEU A O 1
ATOM 2483 N N . GLU A 1 313 ? -48.559 -3.641 71.059 1.00 96.88 313 GLU A N 1
ATOM 2484 C CA . GLU A 1 313 ? -49.077 -2.338 71.500 1.00 96.88 313 GLU A CA 1
ATOM 2485 C C . GLU A 1 313 ? -50.545 -2.424 71.948 1.00 96.88 313 GLU A C 1
ATOM 2487 O O . GLU A 1 313 ? -50.918 -1.804 72.948 1.00 96.88 313 GLU A O 1
ATOM 2492 N N . MET A 1 314 ? -51.365 -3.217 71.250 1.00 97.06 314 MET A N 1
ATOM 2493 C CA . MET A 1 314 ? -52.755 -3.480 71.635 1.00 97.06 314 MET A CA 1
ATOM 2494 C C . MET A 1 314 ? -52.845 -4.269 72.948 1.00 97.06 314 MET A C 1
ATOM 2496 O O . MET A 1 314 ? -53.607 -3.885 73.835 1.00 97.06 314 MET A O 1
ATOM 2500 N N . GLU A 1 315 ? -52.031 -5.313 73.111 1.00 97.75 315 GLU A N 1
ATOM 2501 C CA . GLU A 1 315 ? -51.962 -6.110 74.344 1.00 97.75 315 GLU A CA 1
ATOM 2502 C C . GLU A 1 315 ? -51.470 -5.273 75.541 1.00 97.75 315 GLU A C 1
ATOM 2504 O O . GLU A 1 315 ? -52.030 -5.326 76.638 1.00 97.75 315 GLU A O 1
ATOM 2509 N N . LEU A 1 316 ? -50.480 -4.401 75.327 1.00 97.88 316 LEU A N 1
ATOM 2510 C CA . LEU A 1 316 ? -50.006 -3.450 76.337 1.00 97.88 316 LEU A CA 1
ATOM 2511 C C . LEU A 1 316 ? -51.092 -2.458 76.758 1.00 97.88 316 LEU A C 1
ATOM 2513 O O . LEU A 1 316 ? -51.160 -2.057 77.919 1.00 97.88 316 LEU A O 1
ATOM 2517 N N . LYS A 1 317 ? -51.927 -2.017 75.814 1.00 97.69 317 LYS A N 1
ATOM 2518 C CA . LYS A 1 317 ? -53.050 -1.131 76.118 1.00 97.69 317 LYS A CA 1
ATOM 2519 C C . LYS A 1 317 ? -54.098 -1.855 76.964 1.00 97.69 317 LYS A C 1
ATOM 2521 O O . LYS A 1 317 ? -54.500 -1.322 77.993 1.00 97.69 317 LYS A O 1
ATOM 2526 N N . GLN A 1 318 ? -54.468 -3.073 76.579 1.00 97.69 318 GLN A N 1
ATOM 2527 C CA . GLN A 1 318 ? -55.425 -3.890 77.323 1.00 97.69 318 GLN A CA 1
ATOM 2528 C C . GLN A 1 318 ? -54.938 -4.188 78.749 1.00 97.69 318 GLN A C 1
ATOM 2530 O O . GLN A 1 318 ? -55.658 -3.952 79.713 1.00 97.69 318 GLN A O 1
ATOM 2535 N N . THR A 1 319 ? -53.688 -4.626 78.908 1.00 97.00 319 THR A N 1
ATOM 2536 C CA . THR A 1 319 ? -53.111 -4.911 80.235 1.00 97.00 319 THR A CA 1
ATOM 2537 C C . THR A 1 319 ? -53.035 -3.671 81.131 1.00 97.00 319 THR A C 1
ATOM 2539 O O . THR A 1 319 ? -53.167 -3.779 82.351 1.00 97.00 319 THR A O 1
ATOM 2542 N N . ARG A 1 320 ? -52.858 -2.469 80.560 1.00 97.06 320 ARG A N 1
ATOM 2543 C CA . ARG A 1 320 ? -52.969 -1.206 81.314 1.00 97.06 320 ARG A CA 1
ATOM 2544 C C . ARG A 1 320 ? -54.393 -0.962 81.805 1.00 97.06 320 ARG A C 1
ATOM 2546 O O . ARG A 1 320 ? -54.556 -0.654 82.979 1.00 97.06 320 ARG A O 1
ATOM 2553 N N . GLU A 1 321 ? -55.392 -1.140 80.945 1.00 97.19 321 GLU A N 1
ATOM 2554 C CA . GLU A 1 321 ? -56.810 -0.986 81.306 1.00 97.19 321 GLU A CA 1
ATOM 2555 C C . GLU A 1 321 ? -57.231 -1.989 82.399 1.00 97.19 321 GLU A C 1
ATOM 2557 O O . GLU A 1 321 ? -57.885 -1.615 83.376 1.00 97.19 321 GLU A O 1
ATOM 2562 N N . GLU A 1 322 ? -56.800 -3.249 82.291 1.00 96.81 322 GLU A N 1
ATOM 2563 C CA . GLU A 1 322 ? -57.033 -4.288 83.304 1.00 96.81 322 GLU A CA 1
ATOM 2564 C C . GLU A 1 322 ? -56.375 -3.939 84.647 1.00 96.81 322 GLU A C 1
ATOM 2566 O O . GLU A 1 322 ? -56.997 -4.070 85.705 1.00 96.81 322 GLU A O 1
ATOM 2571 N N . ARG A 1 323 ? -55.132 -3.441 84.619 1.00 97.50 323 ARG A N 1
ATOM 2572 C CA . ARG A 1 323 ? -54.417 -2.998 85.821 1.00 97.50 323 ARG A CA 1
ATOM 2573 C C . ARG A 1 323 ? -55.092 -1.798 86.479 1.00 97.50 323 ARG A C 1
ATOM 2575 O O . ARG A 1 323 ? -55.270 -1.824 87.691 1.00 97.50 323 ARG A O 1
ATOM 2582 N N . ASP A 1 324 ? -55.494 -0.787 85.714 1.00 97.62 324 ASP A N 1
ATOM 2583 C CA . ASP A 1 324 ? -56.172 0.400 86.250 1.00 97.62 324 ASP A CA 1
ATOM 2584 C C . ASP A 1 324 ? -57.539 0.028 86.860 1.00 97.62 324 ASP A C 1
ATOM 2586 O O . ASP A 1 324 ? -57.899 0.505 87.936 1.00 97.62 324 ASP A O 1
ATOM 2590 N N . THR A 1 325 ? -58.263 -0.913 86.244 1.00 96.31 325 THR A N 1
ATOM 2591 C CA . THR A 1 325 ? -59.509 -1.472 86.799 1.00 96.31 325 THR A CA 1
ATOM 2592 C C . THR A 1 325 ? -59.264 -2.212 88.117 1.00 96.31 325 THR A C 1
ATOM 2594 O O . THR A 1 325 ? -59.996 -2.030 89.091 1.00 96.31 325 THR A O 1
ATOM 2597 N N . SER A 1 326 ? -58.226 -3.051 88.169 1.00 96.44 326 SER A N 1
ATOM 2598 C CA . SER A 1 326 ? -57.836 -3.771 89.385 1.00 96.44 326 SER A CA 1
ATOM 2599 C C . SER A 1 326 ? -57.435 -2.806 90.507 1.00 96.44 326 SER A C 1
ATOM 2601 O O . SER A 1 326 ? -57.900 -2.950 91.637 1.00 96.44 326 SER A O 1
ATOM 2603 N N . GLN A 1 327 ? -56.652 -1.772 90.186 1.00 96.06 327 GLN A N 1
ATOM 2604 C CA . GLN A 1 327 ? -56.249 -0.711 91.112 1.00 96.06 327 GLN A CA 1
ATOM 2605 C C . GLN A 1 327 ? -57.471 -0.008 91.721 1.00 96.06 327 GLN A C 1
ATOM 2607 O O . GLN A 1 327 ? -57.579 0.087 92.942 1.00 96.06 327 GLN A O 1
ATOM 2612 N N . GLN A 1 328 ? -58.435 0.394 90.887 1.00 96.19 328 GLN A N 1
ATOM 2613 C CA . GLN A 1 328 ? -59.676 1.016 91.347 1.00 96.19 328 GLN A CA 1
ATOM 2614 C C . GLN A 1 328 ? -60.466 0.096 92.291 1.00 96.19 328 GLN A C 1
ATOM 2616 O O . GLN A 1 328 ? -61.038 0.553 93.281 1.00 96.19 328 GLN A O 1
ATOM 2621 N N . ASN A 1 329 ? -60.501 -1.211 92.008 1.00 96.12 329 ASN A N 1
ATOM 2622 C CA . ASN A 1 329 ? -61.149 -2.186 92.885 1.00 96.12 329 ASN A CA 1
ATOM 2623 C C . ASN A 1 329 ? -60.451 -2.292 94.247 1.00 96.12 329 ASN A C 1
ATOM 2625 O O . ASN A 1 329 ? -61.144 -2.388 95.260 1.00 96.12 329 ASN A O 1
ATOM 2629 N N . TYR A 1 330 ? -59.115 -2.249 94.288 1.00 96.38 330 TYR A N 1
ATOM 2630 C CA . TYR A 1 330 ? -58.355 -2.217 95.541 1.00 96.38 330 TYR A CA 1
ATOM 2631 C C . TYR A 1 330 ? -58.640 -0.952 96.356 1.00 96.38 330 TYR A C 1
ATOM 2633 O O . TYR A 1 330 ? -58.966 -1.073 97.534 1.00 96.38 330 TYR A O 1
ATOM 2641 N N . GLU A 1 331 ? -58.606 0.231 95.737 1.00 95.88 331 GLU A N 1
ATOM 2642 C CA . GLU A 1 331 ? -58.932 1.505 96.402 1.00 95.88 331 GLU A CA 1
ATOM 2643 C C . GLU A 1 331 ? -60.366 1.504 96.962 1.00 95.88 331 GLU A C 1
ATOM 2645 O O . GLU A 1 331 ? -60.617 1.943 98.086 1.00 95.88 331 GLU A O 1
ATOM 2650 N N . ASN A 1 332 ? -61.318 0.938 96.212 1.00 95.44 332 ASN A N 1
ATOM 2651 C CA . ASN A 1 332 ? -62.692 0.757 96.679 1.00 95.44 332 ASN A CA 1
ATOM 2652 C C . ASN A 1 332 ? -62.770 -0.190 97.890 1.00 95.44 332 ASN A C 1
ATOM 2654 O O . ASN A 1 332 ? -63.531 0.076 98.826 1.00 95.44 332 ASN A O 1
ATOM 2658 N N . LEU A 1 333 ? -62.006 -1.291 97.882 1.00 94.69 333 LEU A N 1
ATOM 2659 C CA . LEU A 1 333 ? -61.934 -2.241 98.997 1.00 94.69 333 LEU A CA 1
ATOM 2660 C C . LEU A 1 333 ? -61.323 -1.598 100.248 1.00 94.69 333 LEU A C 1
ATOM 2662 O O . LEU A 1 333 ? -61.837 -1.798 101.346 1.00 94.69 333 LEU A O 1
ATOM 2666 N N . GLU A 1 334 ? -60.251 -0.824 100.081 1.00 93.69 334 GLU A N 1
ATOM 2667 C CA . GLU A 1 334 ? -59.575 -0.101 101.159 1.00 93.69 334 GLU A CA 1
ATOM 2668 C C . GLU A 1 334 ? -60.507 0.948 101.778 1.00 93.69 334 GLU A C 1
ATOM 2670 O O . GLU A 1 334 ? -60.717 0.938 102.990 1.00 93.69 334 GLU A O 1
ATOM 2675 N N . SER A 1 335 ? -61.200 1.742 100.953 1.00 94.25 335 SER A N 1
ATOM 2676 C CA . SER A 1 335 ? -62.232 2.679 101.420 1.00 94.25 335 SER A CA 1
ATOM 2677 C C . SER A 1 335 ? -63.380 1.977 102.157 1.00 94.25 335 SER A C 1
ATOM 2679 O O . SER A 1 335 ? -63.888 2.475 103.165 1.00 94.25 335 SER A O 1
ATOM 2681 N N . PHE A 1 336 ? -63.824 0.813 101.671 1.00 95.62 336 PHE A N 1
ATOM 2682 C CA . PHE A 1 336 ? -64.844 0.016 102.355 1.00 95.62 336 PHE A CA 1
ATOM 2683 C C . PHE A 1 336 ? -64.353 -0.478 103.722 1.00 95.62 336 PHE A C 1
ATOM 2685 O O . PHE A 1 336 ? -65.094 -0.430 104.706 1.00 95.62 336 PHE A O 1
ATOM 2692 N N . HIS A 1 337 ? -63.098 -0.912 103.795 1.00 92.25 337 HIS A N 1
ATOM 2693 C CA . HIS A 1 337 ? -62.466 -1.368 105.023 1.00 92.25 337 HIS A CA 1
ATOM 2694 C C . HIS A 1 337 ? -62.303 -0.233 106.047 1.00 92.25 337 HIS A C 1
ATOM 2696 O O . HIS A 1 337 ? -62.652 -0.419 107.213 1.00 92.25 337 HIS A O 1
ATOM 2702 N N . GLU A 1 338 ? -61.872 0.960 105.625 1.00 91.69 338 GLU A N 1
ATOM 2703 C CA . GLU A 1 338 ? -61.815 2.155 106.481 1.00 91.69 338 GLU A CA 1
ATOM 2704 C C . GLU A 1 338 ? -63.188 2.504 107.073 1.00 91.69 338 GLU A C 1
ATOM 2706 O O . GLU A 1 338 ? -63.317 2.663 108.289 1.00 91.69 338 GLU A O 1
ATOM 2711 N N . LYS A 1 339 ? -64.245 2.520 106.248 1.00 91.62 339 LYS A N 1
ATOM 2712 C CA . LYS A 1 339 ? -65.626 2.766 106.707 1.00 91.62 339 LYS A CA 1
ATOM 2713 C C . LYS A 1 339 ? -66.092 1.746 107.747 1.00 91.62 339 LYS A C 1
ATOM 2715 O O . LYS A 1 339 ? -66.788 2.102 108.698 1.00 91.62 339 LYS A O 1
ATOM 2720 N N . LEU A 1 340 ? -65.724 0.472 107.586 1.00 89.69 340 LEU A N 1
ATOM 2721 C CA . LEU A 1 340 ? -66.022 -0.561 108.582 1.00 89.69 340 LEU A CA 1
ATOM 2722 C C . LEU A 1 340 ? -65.279 -0.316 109.902 1.00 89.69 340 LEU A C 1
ATOM 2724 O O . LEU A 1 340 ? -65.871 -0.486 110.970 1.00 89.69 340 LEU A O 1
ATOM 2728 N N . TYR A 1 341 ? -64.012 0.101 109.849 1.00 84.88 341 TYR A N 1
ATOM 2729 C CA . TYR A 1 341 ? -63.233 0.452 111.038 1.00 84.88 341 TYR A CA 1
ATOM 2730 C C . TYR A 1 341 ? -63.824 1.652 111.788 1.00 84.88 341 TYR A C 1
ATOM 2732 O O . TYR A 1 341 ? -63.969 1.578 113.009 1.00 84.88 341 TYR A O 1
ATOM 2740 N N . GLU A 1 342 ? -64.239 2.713 111.089 1.00 85.56 342 GLU A N 1
ATOM 2741 C CA . GLU A 1 342 ? -64.951 3.850 111.695 1.00 85.56 342 GLU A CA 1
ATOM 2742 C C . GLU A 1 342 ? -66.268 3.418 112.356 1.00 85.56 342 GLU A C 1
ATOM 2744 O O . GLU A 1 342 ? -66.564 3.799 113.495 1.00 85.56 342 GLU A O 1
ATOM 2749 N N . PHE A 1 343 ? -67.046 2.569 111.674 1.00 86.06 343 PHE A N 1
ATOM 2750 C CA . PHE A 1 343 ? -68.307 2.040 112.193 1.00 86.06 343 PHE A CA 1
ATOM 2751 C C . PHE A 1 343 ? -68.109 1.221 113.476 1.00 86.06 343 PHE A C 1
ATOM 2753 O O . PHE A 1 343 ? -68.879 1.357 114.430 1.00 86.06 343 PHE A O 1
ATOM 2760 N N . MET A 1 344 ? -67.071 0.381 113.527 1.00 80.00 344 MET A N 1
ATOM 2761 C CA . MET A 1 344 ? -66.756 -0.417 114.716 1.00 80.00 344 MET A CA 1
ATOM 2762 C C . MET A 1 344 ? -66.111 0.405 115.841 1.00 80.00 344 MET A C 1
ATOM 2764 O O . MET A 1 344 ? -66.380 0.137 117.012 1.00 80.00 344 MET A O 1
ATOM 2768 N N . GLY A 1 345 ? -65.298 1.413 115.516 1.00 76.38 345 GLY A N 1
ATOM 2769 C CA . GLY A 1 345 ? -64.679 2.319 116.489 1.00 76.38 345 GLY A CA 1
ATOM 2770 C C . GLY A 1 345 ? -65.687 3.219 117.211 1.00 76.38 345 GLY A C 1
ATOM 2771 O O . GLY A 1 345 ? -65.496 3.527 118.382 1.00 76.38 345 GLY A O 1
ATOM 2772 N N . SER A 1 346 ? -66.800 3.554 116.554 1.00 65.69 346 SER A N 1
ATOM 2773 C CA . SER A 1 346 ? -67.872 4.410 117.091 1.00 65.69 346 SER A CA 1
ATOM 2774 C C . SER A 1 346 ? -68.838 3.704 118.065 1.00 65.69 346 SER A C 1
ATOM 2776 O O . SER A 1 346 ? -69.820 4.303 118.496 1.00 65.69 346 SER A O 1
ATOM 2778 N N . ARG A 1 347 ? -68.606 2.423 118.403 1.00 56.25 347 ARG A N 1
ATOM 2779 C CA . ARG A 1 347 ? -69.433 1.614 119.332 1.00 56.25 347 ARG A CA 1
ATOM 2780 C C . ARG A 1 347 ? -68.858 1.467 120.754 1.00 56.25 347 ARG A C 1
ATOM 2782 O O . ARG A 1 347 ? -69.316 0.604 121.502 1.00 56.25 347 ARG A O 1
ATOM 2789 N N . LYS A 1 348 ? -67.870 2.277 121.131 1.00 47.69 348 LYS A N 1
ATOM 2790 C CA . LYS A 1 348 ? -67.404 2.443 122.519 1.00 47.69 348 LYS A CA 1
ATOM 2791 C C . LYS A 1 348 ? -67.879 3.782 123.052 1.00 47.69 348 LYS A C 1
ATOM 2793 O O . LYS A 1 348 ? -68.184 3.824 124.262 1.00 47.69 348 LYS A O 1
#

Organism: NCBI:txid1331196

Radius of gyration: 65.8 Å; chains: 1; bounding box: 130×82×218 Å